Protein AF-A6UMQ8-F1 (afdb_monomer_lite)

Organism: Sinorhizobium medicae (strain WSM419) (NCBI:txid366394)

Structure (mmCIF, N/CA/C/O backbone):
data_AF-A6UMQ8-F1
#
_entry.id   AF-A6UMQ8-F1
#
loop_
_atom_site.group_PDB
_atom_site.id
_atom_site.type_symbol
_atom_site.label_atom_id
_atom_site.label_alt_id
_atom_site.label_comp_id
_atom_site.label_asym_id
_atom_site.label_entity_id
_atom_site.label_seq_id
_atom_site.pdbx_PDB_ins_code
_atom_site.Cartn_x
_atom_site.Cartn_y
_atom_site.Cartn_z
_atom_site.occupancy
_atom_site.B_iso_or_equiv
_atom_site.auth_seq_id
_atom_site.auth_comp_id
_atom_site.auth_asym_id
_atom_site.auth_atom_id
_atom_site.pdbx_PDB_model_num
ATOM 1 N N . MET A 1 1 ? -40.513 19.766 42.678 1.00 41.03 1 MET A N 1
ATOM 2 C C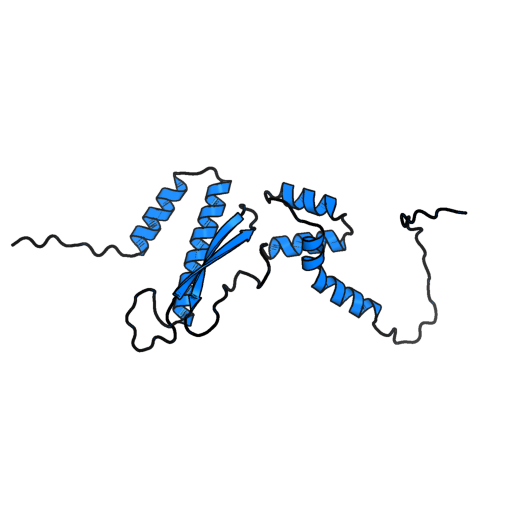A . MET A 1 1 ? -40.976 19.033 41.482 1.00 41.03 1 MET A CA 1
ATOM 3 C C . MET A 1 1 ? -40.539 19.818 40.256 1.00 41.03 1 MET A C 1
ATOM 5 O O . MET A 1 1 ? -41.278 20.696 39.882 1.00 41.03 1 MET A O 1
ATOM 9 N N . PHE A 1 2 ? -39.356 19.566 39.689 1.00 32.31 2 PHE A N 1
ATOM 10 C CA . PHE A 1 2 ? -38.999 19.948 38.309 1.00 32.31 2 PHE A CA 1
ATOM 11 C C . PHE A 1 2 ? -37.796 19.090 37.900 1.00 32.31 2 PHE A C 1
ATOM 13 O O . PHE A 1 2 ? -36.648 19.437 38.152 1.00 32.31 2 PHE A O 1
ATOM 20 N N . LYS A 1 3 ? -38.078 17.897 37.364 1.00 31.05 3 LYS A N 1
ATOM 21 C CA . LYS A 1 3 ? -37.085 17.093 36.647 1.00 31.05 3 LYS A CA 1
ATOM 22 C C . LYS A 1 3 ? -36.949 17.735 35.269 1.00 31.05 3 LYS A C 1
ATOM 24 O O . LYS A 1 3 ? -37.866 17.623 34.461 1.00 31.05 3 LYS A O 1
ATOM 29 N N . THR A 1 4 ? -35.869 18.466 35.022 1.00 39.69 4 THR A N 1
ATOM 30 C CA . THR A 1 4 ? -35.523 18.902 33.670 1.00 39.69 4 THR A CA 1
ATOM 31 C C . THR A 1 4 ? -35.149 17.667 32.860 1.00 39.69 4 THR A C 1
ATOM 33 O O . THR A 1 4 ? -34.233 16.925 33.211 1.00 39.69 4 THR A O 1
ATOM 36 N N . ASN A 1 5 ? -35.938 17.417 31.814 1.00 36.06 5 ASN A N 1
ATOM 37 C CA . ASN A 1 5 ? -35.711 16.378 30.822 1.00 36.06 5 ASN A CA 1
ATOM 38 C C . ASN A 1 5 ? -34.312 16.537 30.228 1.00 36.06 5 ASN A C 1
ATOM 40 O O . ASN A 1 5 ? -34.041 17.475 29.478 1.00 36.06 5 ASN A O 1
ATOM 44 N N . LEU A 1 6 ? -33.440 15.590 30.557 1.00 41.16 6 LEU A N 1
ATOM 45 C CA . LEU A 1 6 ? -32.254 15.300 29.778 1.00 41.16 6 LEU A CA 1
ATOM 46 C C . LEU A 1 6 ? -32.764 14.691 28.465 1.00 41.16 6 LEU A C 1
ATOM 48 O O . LEU A 1 6 ? -33.070 13.503 28.413 1.00 41.16 6 LEU A O 1
ATOM 52 N N . MET A 1 7 ? -32.958 15.526 27.438 1.00 42.22 7 MET A N 1
ATOM 53 C CA . MET A 1 7 ? -33.098 15.045 26.065 1.00 42.22 7 MET A CA 1
ATOM 54 C C . MET A 1 7 ? -31.885 14.157 25.785 1.00 42.22 7 MET A C 1
ATOM 56 O O . MET A 1 7 ? -30.755 14.640 25.712 1.00 42.22 7 MET A O 1
ATOM 60 N N . GLU A 1 8 ? -32.138 12.860 25.684 1.00 49.75 8 GLU A N 1
ATOM 61 C CA . GLU A 1 8 ? -31.183 11.841 25.285 1.00 49.75 8 GLU A CA 1
ATOM 62 C C . GLU A 1 8 ? -30.726 12.185 23.859 1.00 49.75 8 GLU A C 1
ATOM 64 O O . GLU A 1 8 ? -31.443 11.975 22.878 1.00 49.75 8 GLU A O 1
ATOM 69 N N . ARG A 1 9 ? -29.575 12.861 23.748 1.00 47.88 9 ARG A N 1
ATOM 70 C CA . ARG A 1 9 ? -28.989 13.219 22.456 1.00 47.88 9 ARG A CA 1
ATOM 71 C C . ARG A 1 9 ? -28.633 11.922 21.743 1.00 47.88 9 ARG A C 1
ATOM 73 O O . ARG A 1 9 ? -27.811 11.148 22.220 1.00 47.88 9 ARG A O 1
ATOM 80 N N . SER A 1 10 ? -29.298 11.675 20.621 1.00 45.91 10 SER A N 1
ATOM 81 C CA . SER A 1 10 ? -28.979 10.547 19.752 1.00 45.91 10 SER A CA 1
ATOM 82 C C . SER A 1 10 ? -27.598 10.754 19.112 1.00 45.91 10 SER A C 1
ATOM 84 O O . SER A 1 10 ? -27.286 11.884 18.733 1.00 45.91 10 SER A O 1
ATOM 86 N N . PRO A 1 11 ? -26.796 9.689 18.926 1.00 56.69 11 PRO A N 1
ATOM 87 C CA . PRO A 1 11 ? -25.438 9.781 18.375 1.00 56.69 11 PRO A CA 1
ATOM 88 C C . PRO A 1 11 ? -25.398 10.478 17.005 1.00 56.69 11 PRO A C 1
ATOM 90 O O . PRO A 1 11 ? -24.512 11.282 16.748 1.00 56.69 11 PRO A O 1
ATOM 93 N N . MET A 1 12 ? -26.440 10.303 16.183 1.00 46.72 12 MET A N 1
ATOM 94 C CA . MET A 1 12 ? -26.556 10.952 14.870 1.00 46.72 12 MET A CA 1
ATOM 95 C C . MET A 1 12 ? -26.588 12.490 14.919 1.00 46.72 12 MET A C 1
ATOM 97 O O . MET A 1 12 ? -26.243 13.147 13.937 1.00 46.72 12 MET A O 1
ATOM 101 N N . THR A 1 13 ? -27.035 13.083 16.029 1.00 56.47 13 THR A N 1
ATOM 102 C CA . THR A 1 13 ? -27.134 14.542 16.168 1.00 56.47 13 THR A CA 1
ATOM 103 C C . THR A 1 13 ? -25.784 15.160 16.528 1.00 56.47 13 THR A C 1
ATOM 105 O O . THR A 1 13 ? -25.463 16.237 16.028 1.00 56.47 13 THR A O 1
ATOM 108 N N . ASP A 1 14 ? -24.985 14.464 17.341 1.00 59.19 14 ASP A N 1
ATOM 109 C CA . ASP A 1 14 ? -23.594 14.843 17.611 1.00 59.19 14 ASP A CA 1
ATOM 110 C C . ASP A 1 14 ? -22.715 14.596 16.372 1.00 59.19 14 ASP A C 1
ATOM 112 O O . ASP A 1 14 ? -21.892 15.447 16.037 1.00 59.19 14 ASP A O 1
ATOM 116 N N . ASP A 1 15 ? -22.977 13.527 15.610 1.00 58.38 15 ASP A N 1
ATOM 117 C CA . ASP A 1 15 ? -22.305 13.249 14.332 1.00 58.38 15 ASP A CA 1
ATOM 118 C C . ASP A 1 15 ? -22.531 14.385 13.312 1.00 58.38 15 ASP A C 1
ATOM 120 O O . ASP A 1 15 ? -21.583 14.892 12.712 1.00 58.38 15 ASP A O 1
ATOM 124 N N . MET A 1 16 ? -23.778 14.850 13.143 1.00 55.59 16 MET A N 1
ATOM 125 C CA . MET A 1 16 ? -24.095 15.967 12.237 1.00 55.59 16 MET A CA 1
ATOM 126 C C . MET A 1 16 ? -23.517 17.310 12.700 1.00 55.59 16 MET A C 1
ATOM 128 O O . MET A 1 16 ? -23.136 18.132 11.863 1.00 55.59 16 MET A O 1
ATOM 132 N N . MET A 1 17 ? -23.467 17.553 14.012 1.00 54.94 17 MET A N 1
ATOM 133 C CA . MET A 1 17 ? -22.842 18.752 14.581 1.00 54.94 17 MET A CA 1
ATOM 134 C C . MET A 1 17 ? -21.330 18.754 14.332 1.00 54.94 17 MET A C 1
ATOM 136 O O . MET A 1 17 ? -20.779 19.791 13.966 1.00 54.94 17 MET A O 1
ATOM 140 N N . ASN A 1 18 ? -20.677 17.595 14.452 1.00 65.81 18 ASN A N 1
ATOM 141 C CA . ASN A 1 18 ? -19.245 17.464 14.213 1.00 65.81 18 ASN A CA 1
ATOM 142 C C . ASN A 1 18 ? -18.907 17.710 12.733 1.00 65.81 18 ASN A C 1
ATOM 144 O O . ASN A 1 18 ? -18.080 18.566 12.429 1.00 65.81 18 ASN A O 1
ATOM 148 N N . VAL A 1 19 ? -19.639 17.076 11.808 1.00 59.88 19 VAL A N 1
ATOM 149 C CA . VAL A 1 19 ? -19.442 17.242 10.353 1.00 59.88 19 VAL A CA 1
ATOM 150 C C . VAL A 1 19 ? -19.621 18.703 9.922 1.00 59.88 19 VAL A C 1
ATOM 152 O O . VAL A 1 19 ? -18.817 19.221 9.151 1.00 59.88 19 VAL A O 1
ATOM 155 N N . ARG A 1 20 ? -20.640 19.402 10.444 1.00 57.81 20 ARG A N 1
ATOM 156 C CA . ARG A 1 20 ? -20.842 20.834 10.152 1.00 57.81 20 ARG A CA 1
ATOM 157 C C . ARG A 1 20 ? -19.712 21.705 10.690 1.00 57.81 20 ARG A C 1
ATOM 159 O O . ARG A 1 20 ? -19.273 22.610 9.993 1.00 57.81 20 ARG A O 1
ATOM 166 N N . SER A 1 21 ? -19.226 21.414 11.895 1.00 58.22 21 SER A N 1
ATOM 167 C CA . SER A 1 21 ? -18.123 22.170 12.493 1.00 58.22 21 SER A CA 1
ATOM 168 C C . SER A 1 21 ? -16.776 21.962 11.787 1.00 58.22 21 SER A C 1
ATOM 170 O O . SER A 1 21 ? -15.935 22.857 11.837 1.00 58.22 21 SER A O 1
ATOM 172 N N . LEU A 1 22 ? -16.585 20.815 11.117 1.00 56.56 22 LEU A N 1
ATOM 173 C CA . LEU A 1 22 ? -15.415 20.535 10.277 1.00 56.56 22 LEU A CA 1
ATOM 174 C C . LEU A 1 22 ? -15.454 21.330 8.964 1.00 56.56 22 LEU A C 1
ATOM 176 O O . LEU A 1 22 ? -14.465 21.955 8.597 1.00 56.56 22 LEU A O 1
ATOM 180 N N . VAL A 1 23 ? -16.610 21.369 8.290 1.00 58.66 23 VAL A N 1
ATOM 181 C CA . VAL A 1 23 ? -16.787 22.095 7.015 1.00 58.66 23 VAL A CA 1
ATOM 182 C C . VAL A 1 23 ? -16.525 23.601 7.155 1.00 58.66 23 VAL A C 1
ATOM 184 O O . VAL A 1 23 ? -16.115 24.248 6.198 1.00 58.66 23 VAL A O 1
ATOM 187 N N . GLU A 1 24 ? -16.726 24.172 8.343 1.00 55.97 24 GLU A N 1
ATOM 188 C CA . GLU A 1 24 ? -16.512 25.603 8.592 1.00 55.97 24 GLU A CA 1
ATOM 189 C C . GLU A 1 24 ? -15.041 25.994 8.855 1.00 55.97 24 GLU A C 1
ATOM 191 O O . GLU A 1 24 ? -14.761 27.190 8.955 1.00 55.97 24 GLU A O 1
ATOM 196 N N . LYS A 1 25 ? -14.095 25.044 8.993 1.00 53.75 25 LYS A N 1
ATOM 197 C CA . LYS A 1 25 ? -12.773 25.322 9.598 1.00 53.75 25 LYS A CA 1
ATOM 198 C C . LYS A 1 25 ? -11.512 25.148 8.742 1.00 53.75 25 LYS A C 1
ATOM 200 O O . LYS A 1 25 ? -10.464 25.576 9.226 1.00 53.75 25 LYS A O 1
ATOM 205 N N . SER A 1 26 ? -11.533 24.603 7.526 1.00 44.47 26 SER A N 1
ATOM 206 C CA . SER A 1 26 ? -10.271 24.225 6.855 1.00 44.47 26 SER A CA 1
ATOM 207 C C . SER A 1 26 ? -10.235 24.442 5.337 1.00 44.47 26 SER A C 1
ATOM 209 O O . SER A 1 26 ? -11.254 24.436 4.653 1.00 44.47 26 SER A O 1
ATOM 211 N N . ALA A 1 27 ? -9.018 24.675 4.824 1.00 56.78 27 ALA A N 1
ATOM 212 C CA . ALA A 1 27 ? -8.709 24.712 3.398 1.00 56.78 27 ALA A CA 1
ATOM 213 C C . ALA A 1 27 ? -8.973 23.335 2.760 1.00 56.78 27 ALA A C 1
ATOM 215 O O . ALA A 1 27 ? -8.752 22.307 3.398 1.00 56.78 27 ALA A O 1
ATOM 216 N N . ASP A 1 28 ? -9.415 23.322 1.499 1.00 59.81 28 ASP A N 1
ATOM 217 C CA . ASP A 1 28 ? -10.023 22.158 0.829 1.00 59.81 28 ASP A CA 1
ATOM 218 C C . ASP A 1 28 ? -9.246 20.829 0.952 1.00 59.81 28 ASP A C 1
ATOM 220 O O . ASP A 1 28 ? -9.859 19.765 1.004 1.00 59.81 28 ASP A O 1
ATOM 224 N N . ALA A 1 29 ? -7.909 20.859 1.009 1.00 58.72 29 ALA A N 1
ATOM 225 C CA . ALA A 1 29 ? -7.086 19.650 1.121 1.00 58.72 29 ALA A CA 1
ATOM 226 C C . ALA A 1 29 ? -7.122 19.017 2.527 1.00 58.72 29 ALA A C 1
ATOM 228 O O . ALA A 1 29 ? -7.304 17.804 2.641 1.00 58.72 29 ALA A O 1
ATOM 229 N N . ASP A 1 30 ? -7.025 19.829 3.585 1.00 67.38 30 ASP A N 1
ATOM 230 C CA . ASP A 1 30 ? -7.082 19.351 4.975 1.00 67.38 30 ASP A CA 1
ATOM 231 C C . ASP A 1 30 ? -8.490 18.844 5.313 1.00 67.38 30 ASP A C 1
ATOM 233 O O . ASP A 1 30 ? -8.648 17.815 5.971 1.00 67.38 30 ASP A O 1
ATOM 237 N N . LEU A 1 31 ? -9.523 19.501 4.770 1.00 73.56 31 LEU A N 1
ATOM 238 C CA . LEU A 1 31 ? -10.914 19.076 4.926 1.00 73.56 31 LEU A CA 1
ATOM 239 C C . LEU A 1 31 ? -11.145 17.662 4.372 1.00 73.56 31 LEU A C 1
ATOM 241 O O . LEU A 1 31 ? -11.809 16.844 5.010 1.00 73.56 31 LEU A O 1
ATOM 245 N N . LEU A 1 32 ? -10.588 17.344 3.199 1.00 76.00 32 LEU A N 1
ATOM 246 C CA . LEU A 1 32 ? -10.708 16.007 2.614 1.00 76.00 32 LEU A CA 1
ATOM 247 C C . LEU A 1 32 ? -10.000 14.946 3.463 1.00 76.00 32 LEU A C 1
ATOM 249 O O . LEU A 1 32 ? -10.563 13.868 3.665 1.00 76.00 32 LEU A O 1
ATOM 253 N N . GLY A 1 33 ? -8.805 15.243 3.979 1.00 76.38 33 GLY A N 1
ATOM 254 C CA . GLY A 1 33 ? -8.079 14.345 4.880 1.00 76.38 33 GLY A CA 1
ATOM 255 C C . GLY A 1 33 ? -8.873 14.041 6.153 1.00 76.38 33 GLY A C 1
ATOM 256 O O . GLY A 1 33 ? -9.045 12.876 6.519 1.00 76.38 33 GLY A O 1
ATOM 257 N N . GLU A 1 34 ? -9.444 15.072 6.777 1.00 78.75 34 GLU A N 1
ATOM 258 C CA . GLU A 1 34 ? -10.283 14.929 7.971 1.00 78.75 34 GLU A CA 1
ATOM 259 C C . GLU A 1 34 ? -11.588 14.167 7.687 1.00 78.75 34 GLU A C 1
ATOM 261 O O . GLU A 1 34 ? -11.971 13.284 8.458 1.00 78.75 34 GLU A O 1
ATOM 266 N N . MET A 1 35 ? -12.258 14.439 6.560 1.00 82.38 35 MET A N 1
ATOM 267 C CA . MET A 1 35 ? -13.468 13.713 6.148 1.00 82.38 35 MET A CA 1
ATOM 268 C C . MET A 1 35 ? -13.192 12.227 5.900 1.00 82.38 35 MET A C 1
ATOM 270 O O . MET A 1 35 ? -13.988 11.372 6.298 1.00 82.38 35 MET A O 1
ATOM 274 N N . ILE A 1 36 ? -12.066 11.911 5.253 1.00 84.25 36 ILE A N 1
ATOM 275 C CA . ILE A 1 36 ? -11.624 10.531 5.033 1.00 84.25 36 ILE A CA 1
ATOM 276 C C . ILE A 1 36 ? -11.321 9.859 6.375 1.00 84.25 36 ILE A C 1
ATOM 278 O O . ILE A 1 36 ? -11.761 8.728 6.589 1.00 84.25 36 ILE A O 1
ATOM 282 N N . GLY A 1 37 ? -10.636 10.552 7.289 1.00 85.12 37 GLY A N 1
ATOM 283 C CA . GLY A 1 37 ? -10.386 10.074 8.650 1.00 85.12 37 GLY A CA 1
ATOM 284 C C . GLY A 1 37 ? -11.679 9.745 9.395 1.00 85.12 37 GLY A C 1
ATOM 285 O O . GLY A 1 37 ? -11.842 8.628 9.883 1.00 85.12 37 GLY A O 1
ATOM 286 N N . PHE A 1 38 ? -12.647 10.664 9.386 1.00 85.19 38 PHE A N 1
ATOM 287 C CA . PHE A 1 38 ? -13.953 10.468 10.016 1.00 85.19 38 PHE A CA 1
ATOM 288 C C . PHE A 1 38 ? -14.719 9.274 9.423 1.00 85.19 38 PHE A C 1
ATOM 290 O O . PHE A 1 38 ? -15.238 8.423 10.152 1.00 85.19 38 PHE A O 1
ATOM 297 N N . ALA A 1 39 ? -14.762 9.163 8.092 1.00 85.62 39 ALA A N 1
ATOM 298 C CA . ALA A 1 39 ? -15.406 8.037 7.423 1.00 85.62 39 ALA A CA 1
ATOM 299 C C . ALA A 1 39 ? -14.711 6.702 7.749 1.00 85.62 39 ALA A C 1
ATOM 301 O O . ALA A 1 39 ? -15.386 5.699 8.001 1.00 85.62 39 ALA A O 1
ATOM 302 N N . ALA A 1 40 ? -13.375 6.687 7.786 1.00 86.69 40 ALA A N 1
ATOM 303 C CA . ALA A 1 40 ? -12.581 5.509 8.116 1.00 86.69 40 ALA A CA 1
ATOM 304 C C . ALA A 1 40 ? -12.807 5.054 9.564 1.00 86.69 40 ALA A C 1
ATOM 306 O O . ALA A 1 40 ? -13.023 3.863 9.799 1.00 86.69 40 ALA A O 1
ATOM 307 N N . GLU A 1 41 ? -12.819 5.976 10.531 1.00 87.38 41 GLU A N 1
ATOM 308 C CA . GLU A 1 41 ? -13.155 5.670 11.925 1.00 87.38 41 GLU A CA 1
ATOM 309 C C . GLU A 1 41 ? -14.543 5.042 12.035 1.00 87.38 41 GLU A C 1
ATOM 311 O O . GLU A 1 41 ? -14.706 3.993 12.666 1.00 87.38 41 GLU A O 1
ATOM 316 N N . ARG A 1 42 ? -15.534 5.608 11.340 1.00 85.88 42 ARG A N 1
ATOM 317 C CA . ARG A 1 42 ? -16.903 5.100 11.396 1.00 85.88 42 ARG A CA 1
ATOM 318 C C . ARG A 1 42 ? -17.052 3.715 10.773 1.00 85.88 42 ARG A C 1
ATOM 320 O O . ARG A 1 42 ? -17.737 2.856 11.332 1.00 85.88 42 ARG A O 1
ATOM 327 N N . LEU A 1 43 ? -16.394 3.475 9.641 1.00 87.69 43 LEU A N 1
ATOM 328 C CA . LEU A 1 43 ? -16.340 2.153 9.018 1.00 87.69 43 LEU A CA 1
ATOM 329 C C . LEU A 1 43 ? -15.691 1.129 9.953 1.00 87.69 43 LEU A C 1
ATOM 331 O O . LEU A 1 43 ? -16.238 0.040 10.135 1.00 87.69 43 LEU A O 1
ATOM 335 N N . MET A 1 44 ? -14.584 1.489 10.611 1.00 89.12 44 MET A N 1
ATOM 336 C CA . MET A 1 44 ? -13.939 0.615 11.594 1.00 89.12 44 MET A CA 1
ATOM 337 C C . MET A 1 44 ? -14.864 0.302 12.776 1.00 89.12 44 MET A C 1
ATOM 339 O O . MET A 1 44 ? -14.927 -0.841 13.229 1.00 89.12 44 MET A O 1
ATOM 343 N N . GLU A 1 45 ? -15.622 1.278 13.278 1.00 85.56 45 GLU A N 1
ATOM 344 C CA . GLU A 1 45 ? -16.579 1.040 14.361 1.00 85.56 45 GLU A CA 1
ATOM 345 C C . GLU A 1 45 ? -17.686 0.052 13.987 1.00 85.56 45 GLU A C 1
ATOM 347 O O . GLU A 1 45 ? -18.053 -0.786 14.822 1.00 85.56 45 GLU A O 1
ATOM 352 N N . LEU A 1 46 ? -18.196 0.148 12.755 1.00 86.06 46 LEU A N 1
ATOM 353 C CA . LEU A 1 46 ? -19.223 -0.741 12.212 1.00 86.06 46 LEU A CA 1
ATOM 354 C C . LEU A 1 46 ? -18.688 -2.160 12.015 1.00 86.06 46 LEU A C 1
ATOM 356 O O . LEU A 1 46 ? -19.308 -3.115 12.486 1.00 86.06 46 LEU A O 1
ATOM 360 N N . GLU A 1 47 ? -17.517 -2.306 11.391 1.00 86.44 47 GLU A N 1
ATOM 361 C CA . GLU A 1 47 ? -16.870 -3.608 11.201 1.00 86.44 47 GLU A CA 1
ATOM 362 C C . GLU A 1 47 ? -16.598 -4.300 12.540 1.00 86.44 47 GLU A C 1
ATOM 364 O O . GLU A 1 47 ? -16.924 -5.475 12.726 1.00 86.44 47 GLU A O 1
ATOM 369 N N . VAL A 1 48 ? -16.050 -3.562 13.510 1.00 86.88 48 VAL A N 1
ATOM 370 C CA . VAL A 1 48 ? -15.788 -4.102 14.845 1.00 86.88 48 VAL A CA 1
ATOM 371 C C . VAL A 1 48 ? -17.091 -4.418 15.566 1.00 86.88 48 VAL A C 1
ATOM 373 O O . VAL A 1 48 ? -17.159 -5.435 16.247 1.00 86.88 48 VAL A O 1
ATOM 376 N N . GLY A 1 49 ? -18.128 -3.588 15.424 1.00 83.75 49 GLY A N 1
ATOM 377 C CA . GLY A 1 49 ? -19.458 -3.852 15.976 1.00 83.75 49 GLY A CA 1
ATOM 378 C C . GLY A 1 49 ? -20.031 -5.182 15.486 1.00 83.75 49 GLY A C 1
ATOM 379 O O . GLY A 1 49 ? -20.465 -5.993 16.308 1.00 83.75 49 GLY A O 1
ATOM 380 N N . GLY A 1 50 ? -19.933 -5.440 14.178 1.00 83.12 50 GLY A N 1
ATOM 381 C CA . GLY A 1 50 ? -20.298 -6.717 13.565 1.00 83.12 50 GLY A CA 1
ATOM 382 C C . GLY A 1 50 ? -19.450 -7.883 14.080 1.00 83.12 50 GLY A C 1
ATOM 383 O O . GLY A 1 50 ? -19.995 -8.910 14.476 1.00 83.12 50 GLY A O 1
ATOM 384 N N . ALA A 1 51 ? -18.128 -7.709 14.170 1.00 81.38 51 ALA A N 1
ATOM 385 C CA . ALA A 1 51 ? -17.218 -8.746 14.661 1.00 81.38 51 ALA A CA 1
ATOM 386 C C . ALA A 1 51 ? -17.420 -9.084 16.151 1.00 81.38 51 ALA A C 1
ATOM 388 O O . ALA A 1 51 ? -17.266 -10.235 16.559 1.00 81.38 51 ALA A O 1
ATOM 389 N N . THR A 1 52 ? -17.756 -8.096 16.988 1.00 81.88 52 THR A N 1
ATOM 390 C CA . THR A 1 52 ? -17.998 -8.308 18.424 1.00 81.88 52 THR A CA 1
ATOM 391 C C . THR A 1 52 ? -19.440 -8.698 18.748 1.00 81.88 52 THR A C 1
ATOM 393 O O . THR A 1 52 ? -19.691 -9.162 19.864 1.00 81.88 52 THR A O 1
ATOM 396 N N . GLY A 1 53 ? -20.370 -8.515 17.803 1.00 80.44 53 GLY A N 1
ATOM 397 C CA . GLY A 1 53 ? -21.810 -8.732 17.989 1.00 80.44 53 GLY A CA 1
ATOM 398 C C . GLY A 1 53 ? -22.465 -7.737 18.955 1.00 80.44 53 GLY A C 1
ATOM 399 O O . GLY A 1 53 ? -23.487 -8.047 19.560 1.00 80.44 53 GLY A O 1
ATOM 400 N N . ALA A 1 54 ? -21.833 -6.582 19.180 1.00 79.75 54 ALA A N 1
ATOM 401 C CA . ALA A 1 54 ? -22.278 -5.566 20.134 1.00 79.75 54 ALA A CA 1
ATOM 402 C C . ALA A 1 54 ? -21.616 -4.214 19.840 1.00 79.75 54 ALA A C 1
ATOM 404 O O . ALA A 1 54 ? -20.442 -4.168 19.454 1.00 79.75 54 ALA A O 1
ATOM 405 N N . GLY A 1 55 ? -22.334 -3.122 20.098 1.00 75.81 55 GLY A N 1
ATOM 406 C CA . GLY A 1 55 ? -21.811 -1.764 20.013 1.00 75.81 55 GLY A CA 1
ATOM 407 C C . GLY A 1 55 ? -20.755 -1.449 21.077 1.00 75.81 55 GLY A C 1
ATOM 408 O O . GLY A 1 55 ? -20.524 -2.210 22.028 1.00 75.81 55 GLY A O 1
ATOM 409 N N . PHE A 1 56 ? -20.092 -0.300 20.921 1.00 72.25 56 PHE A N 1
ATOM 410 C CA . PHE A 1 56 ? -19.139 0.205 21.909 1.00 72.25 56 PHE A CA 1
ATOM 411 C C . PHE A 1 56 ? -19.846 0.468 23.247 1.00 72.25 56 PHE A C 1
ATOM 413 O O . PHE A 1 56 ? -20.859 1.155 23.290 1.00 72.25 56 PHE A O 1
ATOM 420 N N . GLY A 1 57 ? -19.344 -0.108 24.344 1.00 72.88 57 GLY A N 1
ATOM 421 C CA . GLY A 1 57 ? -19.915 0.090 25.686 1.00 72.88 57 GLY A CA 1
ATOM 422 C C . GLY A 1 57 ? -21.260 -0.604 25.953 1.00 72.88 57 GLY A C 1
ATOM 423 O O . GLY A 1 57 ? -21.694 -0.653 27.101 1.00 72.88 57 GLY A O 1
ATOM 424 N N . GLU A 1 58 ? -21.888 -1.206 24.943 1.00 78.38 58 GLU A N 1
ATOM 425 C CA . GLU A 1 58 ? -23.171 -1.898 25.090 1.00 78.38 58 GLU A CA 1
ATOM 426 C C . GLU A 1 58 ? -23.036 -3.127 26.009 1.00 78.38 58 GLU A C 1
ATOM 428 O O . GLU A 1 58 ? -22.009 -3.806 26.009 1.00 78.38 58 GLU A O 1
ATOM 433 N N . LYS A 1 59 ? -24.040 -3.452 26.822 1.00 74.00 59 LYS A N 1
ATOM 434 C CA . LYS A 1 59 ? -24.030 -4.690 27.616 1.00 74.00 59 LYS A CA 1
ATOM 435 C C . LYS A 1 59 ? -24.875 -5.731 26.896 1.00 74.00 59 LYS A C 1
ATOM 437 O O . LYS A 1 59 ? -26.085 -5.752 27.064 1.00 74.00 59 LYS A O 1
ATOM 442 N N . SER A 1 60 ? -24.226 -6.590 26.111 1.00 77.31 60 SER A N 1
ATOM 443 C CA . SER A 1 60 ? -24.890 -7.701 25.425 1.00 77.31 60 SER A CA 1
ATOM 444 C C . SER A 1 60 ? -24.411 -9.044 25.987 1.00 77.31 60 SER A C 1
ATOM 446 O O . SER A 1 60 ? -23.197 -9.271 26.045 1.00 77.31 60 SER A O 1
ATOM 448 N N . PRO A 1 61 ? -25.327 -9.950 26.379 1.00 76.25 61 PRO A N 1
ATOM 449 C CA . PRO A 1 61 ? -24.973 -11.302 26.809 1.00 76.25 61 PRO A CA 1
ATOM 450 C C . PRO A 1 61 ? -24.441 -12.168 25.655 1.00 76.25 61 PRO A C 1
ATOM 452 O O . PRO A 1 61 ? -23.762 -13.156 25.910 1.00 76.25 61 PRO A O 1
ATOM 455 N N . MET A 1 62 ? -24.692 -11.779 24.398 1.00 77.62 62 MET A N 1
ATOM 456 C CA . MET A 1 62 ? -24.234 -12.486 23.193 1.00 77.62 62 MET A CA 1
ATOM 457 C C . MET A 1 62 ? -22.883 -11.962 22.666 1.00 77.62 62 MET A C 1
ATOM 459 O O . MET A 1 62 ? -22.455 -12.319 21.570 1.00 77.62 62 MET A O 1
ATOM 463 N N . ARG A 1 63 ? -22.200 -11.084 23.417 1.00 80.69 63 ARG A N 1
ATOM 464 C CA . ARG A 1 63 ? -20.932 -10.477 22.990 1.00 80.69 63 ARG A CA 1
ATOM 465 C C . ARG A 1 63 ? -19.829 -11.530 22.848 1.00 80.69 63 ARG A C 1
ATOM 467 O O . ARG A 1 63 ? -19.480 -12.212 23.808 1.00 80.69 63 ARG A O 1
ATOM 474 N N . LEU A 1 64 ? -19.195 -11.555 21.677 1.00 81.25 64 LEU A N 1
ATOM 475 C CA . LEU A 1 64 ? -18.136 -12.515 21.343 1.00 81.25 64 LEU A CA 1
ATOM 476 C C . LEU A 1 64 ? -16.744 -12.053 21.805 1.00 81.25 64 LEU A C 1
ATOM 478 O O . LEU A 1 64 ? -15.935 -12.853 22.278 1.00 81.25 64 LEU A O 1
ATOM 482 N N . ALA A 1 65 ? -16.457 -10.753 21.699 1.00 82.38 65 ALA A N 1
ATOM 483 C CA . ALA A 1 65 ? -15.167 -10.179 22.078 1.00 82.38 65 ALA A CA 1
ATOM 484 C C . ALA A 1 65 ? -15.303 -8.754 22.636 1.00 82.38 65 ALA A C 1
ATOM 486 O O . ALA A 1 65 ? -16.251 -8.030 22.342 1.00 82.38 65 ALA A O 1
ATOM 487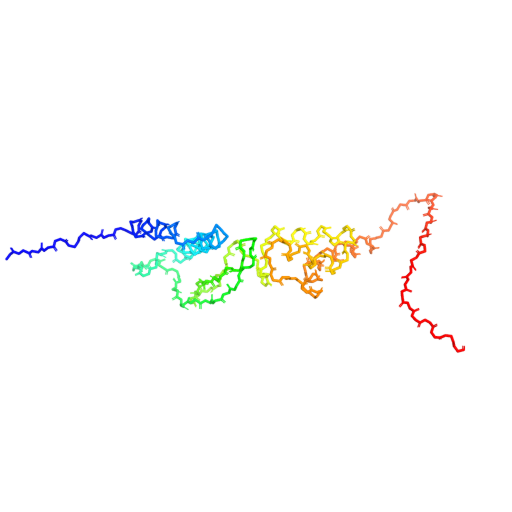 N N . GLN A 1 66 ? -14.337 -8.359 23.468 1.00 82.31 66 GLN A N 1
ATOM 488 C CA . GLN A 1 66 ? -14.240 -7.018 24.054 1.00 82.31 66 GLN A CA 1
ATOM 489 C C . GLN A 1 66 ? -13.143 -6.215 23.351 1.00 82.31 66 GLN A C 1
ATOM 491 O O . GLN A 1 66 ? -12.109 -6.777 22.979 1.00 82.31 66 GLN A O 1
ATOM 496 N N . ARG A 1 67 ? -13.340 -4.901 23.226 1.00 84.38 67 ARG A N 1
ATOM 497 C CA . ARG A 1 67 ? -12.338 -3.964 22.697 1.00 84.38 67 ARG A CA 1
ATOM 498 C C . ARG A 1 67 ? -11.308 -3.621 23.790 1.00 84.38 67 ARG A C 1
ATOM 500 O O . ARG A 1 67 ? -11.655 -3.586 24.969 1.00 84.38 67 ARG A O 1
ATOM 507 N N . ASN A 1 68 ? -10.044 -3.409 23.426 1.00 86.50 68 ASN A N 1
ATOM 508 C CA . ASN A 1 68 ? -8.933 -3.154 24.353 1.00 86.50 68 ASN A CA 1
ATOM 509 C C . ASN A 1 68 ? -8.014 -2.030 23.857 1.00 86.50 68 ASN A C 1
ATOM 511 O O . ASN A 1 68 ? -6.843 -2.252 23.545 1.00 86.50 68 ASN A O 1
ATOM 515 N N . GLY A 1 69 ? -8.573 -0.826 23.770 1.00 85.69 69 GLY A N 1
ATOM 516 C CA . GLY A 1 69 ? -7.864 0.350 23.277 1.00 85.69 69 GLY A CA 1
ATOM 517 C C . GLY A 1 69 ? -7.639 0.324 21.766 1.00 85.69 69 GLY A C 1
ATOM 518 O O . GLY A 1 69 ? -8.299 -0.418 21.033 1.00 85.69 69 GLY A O 1
ATOM 519 N N . TYR A 1 70 ? -6.691 1.144 21.321 1.00 87.56 70 TYR A N 1
ATOM 520 C CA . TYR A 1 70 ? -6.423 1.417 19.912 1.00 87.56 70 TYR A CA 1
ATOM 521 C C . TYR A 1 70 ? -4.938 1.194 19.586 1.00 87.56 70 TYR A C 1
ATOM 523 O O . TYR A 1 70 ? -4.087 1.106 20.482 1.00 87.56 70 TYR A O 1
ATOM 531 N N . ARG A 1 71 ? -4.626 1.005 18.303 1.00 87.94 71 ARG A N 1
ATOM 532 C CA . ARG A 1 71 ? -3.279 1.173 17.739 1.00 87.94 71 ARG A CA 1
ATOM 533 C C . ARG A 1 71 ? -3.317 2.345 16.772 1.00 87.94 71 ARG A C 1
ATOM 535 O O . ARG A 1 71 ? -4.185 2.365 15.903 1.00 87.94 71 ARG A O 1
ATOM 542 N N . ASP A 1 72 ? -2.358 3.241 16.913 1.00 87.56 72 ASP A N 1
ATOM 543 C CA . ASP A 1 72 ? -2.167 4.332 15.970 1.00 87.56 72 ASP A CA 1
ATOM 544 C C . ASP A 1 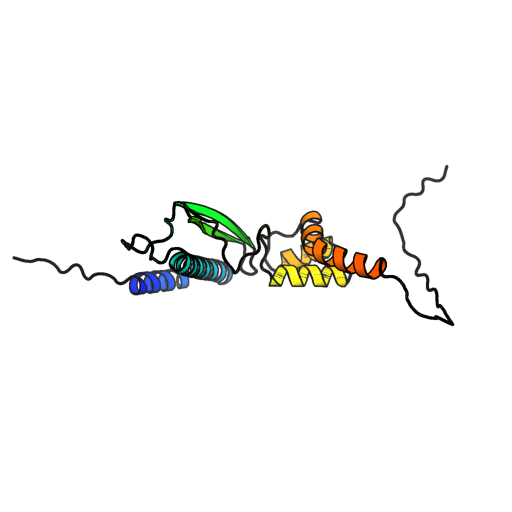72 ? -1.445 3.804 14.730 1.00 87.56 72 ASP A C 1
ATOM 546 O O . ASP A 1 72 ? -0.604 2.895 14.811 1.00 87.56 72 ASP A O 1
ATOM 550 N N . ARG A 1 73 ? -1.844 4.312 13.570 1.00 85.88 73 ARG A N 1
ATOM 551 C CA . ARG A 1 73 ? -1.244 3.969 12.290 1.00 85.88 73 ARG A CA 1
ATOM 552 C C . ARG A 1 73 ? -1.508 5.061 11.270 1.00 85.88 73 ARG A C 1
ATOM 554 O O . ARG A 1 73 ? -2.663 5.386 11.026 1.00 85.88 73 ARG A O 1
ATOM 561 N N . ASP A 1 74 ? -0.463 5.487 10.583 1.00 85.50 74 ASP A N 1
ATOM 562 C CA . ASP A 1 74 ? -0.611 6.458 9.504 1.00 85.50 74 ASP A CA 1
ATOM 563 C C . ASP A 1 74 ? -1.117 5.775 8.226 1.00 85.50 74 ASP A C 1
ATOM 565 O O . ASP A 1 74 ? -0.752 4.636 7.908 1.00 85.50 74 ASP A O 1
ATOM 569 N N . TRP A 1 75 ? -1.983 6.467 7.497 1.00 84.25 75 TRP A N 1
ATOM 570 C CA . TRP A 1 75 ? -2.513 6.038 6.213 1.00 84.25 75 TRP A CA 1
ATOM 571 C C . TRP A 1 75 ? -2.235 7.109 5.164 1.00 84.25 75 TRP A C 1
ATOM 573 O O . TRP A 1 75 ? -2.725 8.231 5.251 1.00 84.25 75 TRP A O 1
ATOM 583 N N . GLU A 1 76 ? -1.424 6.761 4.170 1.00 77.44 76 GLU A N 1
ATOM 584 C CA . GLU A 1 76 ? -1.051 7.659 3.083 1.00 77.44 76 GLU A CA 1
ATOM 585 C C . GLU A 1 76 ? -2.141 7.631 2.008 1.00 77.44 76 GLU A C 1
ATOM 587 O O . GLU A 1 76 ? -2.345 6.626 1.313 1.00 77.44 76 GLU A O 1
ATOM 592 N N . THR A 1 77 ? -2.843 8.755 1.873 1.00 75.12 77 THR A N 1
ATOM 593 C CA . THR A 1 77 ? -3.901 8.963 0.882 1.00 75.12 77 THR A CA 1
ATOM 594 C C . THR A 1 77 ? -3.564 10.146 -0.018 1.00 75.12 77 THR A C 1
ATOM 596 O O . THR A 1 77 ? -2.681 10.948 0.278 1.00 75.12 77 THR A O 1
ATOM 599 N N . ARG A 1 78 ? -4.280 10.285 -1.136 1.00 72.56 78 ARG A N 1
ATOM 600 C CA . ARG A 1 78 ? -4.121 11.440 -2.041 1.00 72.56 78 ARG A CA 1
ATOM 601 C C . ARG A 1 78 ? -4.499 12.780 -1.404 1.00 72.56 78 ARG A C 1
ATOM 603 O O . ARG A 1 78 ? -4.083 13.815 -1.903 1.00 72.56 78 ARG A O 1
ATOM 610 N N . ALA A 1 79 ? -5.280 12.761 -0.324 1.00 70.50 79 ALA A N 1
ATOM 611 C CA . ALA A 1 79 ? -5.614 13.949 0.459 1.00 70.50 79 ALA A CA 1
ATOM 612 C C . ALA A 1 79 ? -4.576 14.242 1.563 1.00 70.50 79 ALA A C 1
ATOM 614 O O . ALA A 1 79 ? -4.798 15.115 2.391 1.00 70.50 79 ALA A O 1
ATOM 615 N N . GLY A 1 80 ? -3.461 13.505 1.591 1.00 74.81 80 GLY A N 1
ATOM 616 C CA . GLY A 1 80 ? -2.430 13.599 2.618 1.00 74.81 80 GLY A CA 1
ATOM 617 C C . GLY A 1 80 ? -2.394 12.383 3.544 1.00 74.81 80 GLY A C 1
ATOM 618 O O . GLY A 1 80 ? -3.060 11.361 3.329 1.00 74.81 80 GLY A O 1
ATOM 619 N N . THR A 1 81 ? -1.564 12.489 4.577 1.00 81.12 81 THR A N 1
ATOM 620 C CA . THR A 1 81 ? -1.401 11.450 5.596 1.00 81.12 81 THR A CA 1
ATOM 621 C C . THR A 1 81 ? -2.501 11.576 6.644 1.00 81.12 81 THR A C 1
ATOM 623 O O . THR A 1 81 ? -2.606 12.596 7.316 1.00 81.12 81 THR A O 1
ATOM 626 N N . VAL A 1 82 ? -3.303 10.524 6.796 1.00 84.56 82 VAL A N 1
ATOM 627 C CA . VAL A 1 82 ? -4.388 10.439 7.778 1.00 84.56 82 VAL A CA 1
ATOM 628 C C . VAL A 1 82 ? -3.953 9.533 8.928 1.00 84.56 82 VAL A C 1
ATOM 630 O O . VAL A 1 82 ? -3.629 8.365 8.715 1.00 84.56 82 VAL A O 1
ATOM 633 N N . GLU A 1 83 ? -3.965 10.045 10.155 1.00 83.94 83 GLU A N 1
ATOM 634 C CA . GLU A 1 83 ? -3.706 9.243 11.355 1.00 83.94 83 GLU A CA 1
ATOM 635 C C . GLU A 1 83 ? -4.939 8.391 11.695 1.00 83.94 83 GLU A C 1
ATOM 637 O O . GLU A 1 83 ? -6.017 8.911 11.977 1.00 83.94 83 GLU A O 1
ATOM 642 N N . LEU A 1 84 ? -4.800 7.064 11.681 1.00 86.94 84 LEU A N 1
ATOM 643 C CA . LEU A 1 84 ? -5.882 6.130 11.995 1.00 86.94 84 LEU A CA 1
ATOM 644 C C . LEU A 1 84 ? -5.696 5.484 13.366 1.00 86.94 84 LEU A C 1
ATOM 646 O O . LEU A 1 84 ? -4.648 4.917 13.680 1.00 86.94 84 LEU A O 1
ATOM 650 N N . ARG A 1 85 ? -6.783 5.442 14.141 1.00 87.88 85 ARG A N 1
ATOM 651 C CA . ARG A 1 85 ? -6.864 4.734 15.426 1.00 87.88 85 ARG A CA 1
ATOM 652 C C . ARG A 1 85 ? -7.584 3.405 15.269 1.00 87.88 85 ARG A C 1
ATOM 654 O O . ARG A 1 85 ? -8.791 3.295 15.461 1.00 87.88 85 ARG A O 1
ATOM 661 N N . ILE A 1 86 ? -6.842 2.352 14.943 1.00 87.88 86 ILE A N 1
ATOM 662 C CA . ILE A 1 86 ? -7.439 1.039 14.686 1.00 87.88 86 ILE A CA 1
ATOM 663 C C . ILE A 1 86 ? -7.801 0.354 16.020 1.00 87.88 86 ILE A C 1
ATOM 665 O O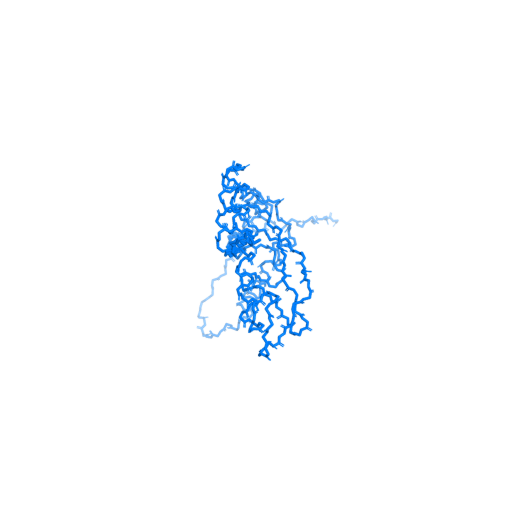 . ILE A 1 86 ? -6.913 0.145 16.857 1.00 87.88 86 ILE A O 1
ATOM 669 N N . PRO A 1 87 ? -9.062 -0.063 16.241 1.00 87.00 87 PRO A N 1
ATOM 670 C CA . PRO A 1 87 ? -9.470 -0.741 17.471 1.00 87.00 87 PRO A CA 1
ATOM 671 C C . PRO A 1 87 ? -8.757 -2.084 17.685 1.00 87.00 87 PRO A C 1
ATOM 673 O O . PRO A 1 87 ? -8.577 -2.876 16.758 1.00 87.00 87 PRO A O 1
ATOM 676 N N . LYS A 1 88 ? -8.388 -2.384 18.934 1.00 87.81 88 LYS A N 1
ATOM 677 C CA . LYS A 1 88 ? -7.834 -3.685 19.343 1.00 87.81 88 LYS A CA 1
ATOM 678 C C . LYS A 1 88 ? -8.922 -4.558 19.956 1.00 87.81 88 LYS A C 1
ATOM 680 O O . LYS A 1 88 ? -9.715 -4.082 20.765 1.00 87.81 88 LYS A O 1
ATOM 685 N N . LEU A 1 89 ? -8.919 -5.851 19.641 1.00 86.44 89 LEU A N 1
ATOM 686 C CA . LEU A 1 89 ? -9.785 -6.846 20.279 1.00 86.44 89 LEU A CA 1
ATOM 687 C C . LEU A 1 89 ? -9.005 -7.659 21.321 1.00 86.44 89 LEU A C 1
ATOM 689 O O . LEU A 1 89 ? -7.825 -7.938 21.141 1.00 86.44 89 LEU A O 1
ATOM 693 N N . ARG A 1 90 ? -9.663 -8.052 22.422 1.00 82.81 90 ARG A N 1
ATOM 694 C CA . ARG A 1 90 ? -9.086 -8.949 23.448 1.00 82.81 90 ARG A CA 1
ATOM 695 C C . ARG A 1 90 ? -8.957 -10.393 22.974 1.00 82.81 90 ARG A C 1
ATOM 697 O O . ARG A 1 90 ? -8.103 -11.120 23.468 1.00 82.81 90 ARG A O 1
ATOM 704 N N . LYS A 1 91 ? -9.852 -10.820 22.084 1.00 77.88 91 LYS A N 1
ATOM 705 C CA . LYS A 1 91 ? -9.870 -12.150 21.475 1.00 77.88 91 LYS A CA 1
ATOM 706 C C . LYS A 1 91 ? -10.013 -11.974 19.966 1.00 77.88 91 LYS A C 1
ATOM 708 O O . LYS A 1 91 ? -10.917 -11.266 19.532 1.00 77.88 91 LYS A O 1
ATOM 713 N N . GLY A 1 92 ? -9.125 -12.614 19.207 1.00 80.06 92 GLY A N 1
ATOM 714 C CA . GLY A 1 92 ? -9.028 -12.470 17.752 1.00 80.06 92 GLY A CA 1
ATOM 715 C C . GLY A 1 92 ? -8.182 -11.273 17.303 1.00 80.06 92 GLY A C 1
ATOM 716 O O . GLY A 1 92 ? -7.775 -10.435 18.106 1.00 80.06 92 GLY A O 1
ATOM 717 N N . SER A 1 93 ? -7.913 -11.207 16.000 1.00 80.12 93 SER A N 1
ATOM 718 C CA . SER A 1 93 ? -7.231 -10.087 15.347 1.00 80.12 93 SER A CA 1
ATOM 719 C C . SER A 1 93 ? -8.213 -9.331 14.458 1.00 80.12 93 SER A C 1
ATOM 721 O O . SER A 1 93 ? -8.815 -9.933 13.573 1.00 80.12 93 SER A O 1
ATOM 723 N N . TYR A 1 94 ? -8.347 -8.020 14.668 1.00 83.62 94 TYR A N 1
ATOM 724 C CA . TYR A 1 94 ? -9.096 -7.140 13.773 1.00 83.62 94 TYR A CA 1
ATOM 725 C C . TYR A 1 94 ? -8.140 -6.329 12.897 1.00 83.62 94 TYR A C 1
ATOM 727 O O . TYR A 1 94 ? -7.175 -5.723 13.382 1.00 83.62 94 TYR A O 1
ATOM 735 N N . PHE A 1 95 ? -8.425 -6.316 11.601 1.00 83.38 95 PHE A N 1
ATOM 736 C CA . PHE A 1 95 ? -7.735 -5.494 10.626 1.00 83.38 95 PHE A CA 1
ATOM 737 C C . PHE A 1 95 ? -8.771 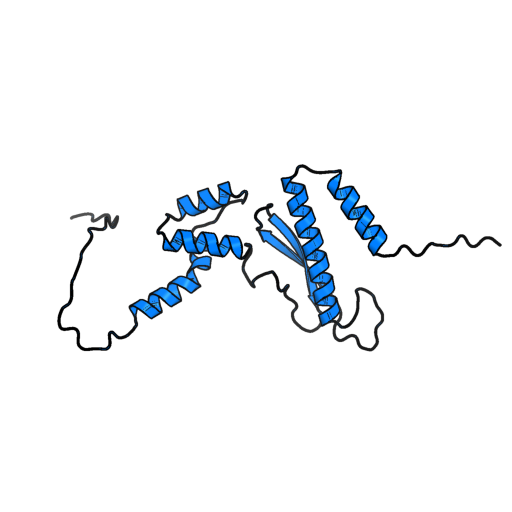-4.892 9.667 1.00 83.38 95 PHE A C 1
ATOM 739 O O . PHE A 1 95 ? -9.584 -5.663 9.156 1.00 83.38 95 PHE A O 1
ATOM 746 N N . PRO A 1 96 ? -8.767 -3.565 9.439 1.00 84.44 96 PRO A N 1
ATOM 747 C CA . PRO A 1 96 ? -9.765 -2.922 8.589 1.00 84.44 96 PRO A CA 1
ATOM 748 C C . PRO A 1 96 ? -9.704 -3.443 7.156 1.00 84.44 96 PRO A C 1
ATOM 750 O O . PRO A 1 96 ? -8.609 -3.604 6.615 1.00 84.44 96 PRO A O 1
ATOM 753 N N . SER A 1 97 ? -10.861 -3.671 6.532 1.00 82.88 97 SER A N 1
ATOM 754 C CA . SER A 1 97 ? -10.936 -4.265 5.186 1.00 82.88 97 SER A CA 1
ATOM 755 C C . SER A 1 97 ? -10.353 -3.377 4.077 1.00 82.88 97 SER A C 1
ATOM 757 O O . SER A 1 97 ? -9.841 -3.875 3.073 1.00 82.88 97 SER A O 1
ATOM 759 N N . PHE A 1 98 ? -10.402 -2.057 4.269 1.00 80.19 98 PHE A N 1
ATOM 760 C CA . PHE A 1 98 ? -9.904 -1.066 3.315 1.00 80.19 98 PHE A CA 1
ATOM 761 C C . PHE A 1 98 ? -8.379 -0.884 3.357 1.00 80.19 98 PHE A C 1
ATOM 763 O O . PHE A 1 98 ? -7.807 -0.321 2.424 1.00 80.19 98 PHE A O 1
ATOM 770 N N . LEU A 1 99 ? -7.708 -1.375 4.403 1.00 79.69 99 LEU A N 1
ATOM 771 C CA . LEU A 1 99 ? -6.251 -1.354 4.504 1.00 79.69 99 LEU A CA 1
ATOM 772 C C . LEU A 1 99 ? -5.669 -2.691 4.054 1.00 79.69 99 LEU A C 1
ATOM 774 O O . LEU A 1 99 ? -6.273 -3.748 4.226 1.00 79.69 99 LEU A O 1
ATOM 778 N N . GLU A 1 100 ? -4.429 -2.664 3.572 1.00 73.94 100 GLU A N 1
ATOM 779 C CA . GLU A 1 100 ? -3.639 -3.879 3.379 1.00 73.94 100 GLU A CA 1
ATOM 780 C C . GLU A 1 100 ? -2.646 -4.068 4.536 1.00 73.94 100 GLU A C 1
ATOM 782 O O . GLU A 1 100 ? -2.033 -3.098 5.018 1.00 73.94 100 GLU A O 1
ATOM 787 N N . PRO A 1 101 ? -2.472 -5.310 5.031 1.00 70.50 101 PRO A N 1
ATOM 788 C CA . PRO A 1 101 ? -1.441 -5.614 6.009 1.00 70.50 101 PRO A CA 1
ATOM 789 C C . PRO A 1 101 ? -0.074 -5.139 5.511 1.00 70.50 101 PRO A C 1
ATOM 791 O O . PRO A 1 101 ? 0.337 -5.466 4.404 1.00 70.50 101 PRO A O 1
ATOM 794 N N . ARG A 1 102 ? 0.644 -4.383 6.352 1.00 67.75 102 ARG A N 1
ATOM 795 C CA . ARG A 1 102 ? 2.000 -3.857 6.088 1.00 67.75 102 ARG A CA 1
ATOM 796 C C . ARG A 1 102 ? 2.123 -2.790 4.987 1.00 67.75 102 ARG A C 1
ATOM 798 O O . ARG A 1 102 ? 3.238 -2.328 4.769 1.00 67.75 102 ARG A O 1
ATOM 805 N N . ARG A 1 103 ? 1.033 -2.334 4.355 1.00 71.69 103 ARG A N 1
ATOM 806 C CA . ARG A 1 103 ? 1.071 -1.218 3.385 1.00 71.69 103 ARG A CA 1
ATOM 807 C C . ARG A 1 103 ? 0.478 0.062 3.957 1.00 71.69 103 ARG A C 1
ATOM 809 O O . ARG A 1 103 ? -0.575 0.011 4.591 1.00 71.69 103 ARG A O 1
ATOM 816 N N . MET A 1 104 ? 1.201 1.167 3.785 1.00 69.00 104 MET A N 1
ATOM 817 C CA . MET A 1 104 ? 0.803 2.505 4.246 1.00 69.00 104 MET A CA 1
ATOM 818 C C . MET A 1 104 ? -0.007 3.249 3.184 1.00 69.00 104 MET A C 1
ATOM 820 O O . MET A 1 104 ? -0.887 4.018 3.538 1.00 69.00 104 MET A O 1
ATOM 824 N N . ALA A 1 105 ? 0.250 2.972 1.907 1.00 72.75 105 ALA A N 1
ATOM 825 C CA . ALA A 1 105 ? -0.402 3.617 0.779 1.00 72.75 105 ALA A CA 1
ATOM 826 C C . ALA A 1 105 ? -1.791 3.045 0.460 1.00 72.75 105 ALA A C 1
ATOM 828 O O . ALA A 1 105 ? -2.034 1.840 0.577 1.00 72.75 105 ALA A O 1
ATOM 829 N N . GLU A 1 106 ? -2.677 3.912 -0.031 1.00 75.44 106 GLU A N 1
ATOM 830 C CA . GLU A 1 106 ? -3.910 3.535 -0.730 1.00 75.44 106 GLU A CA 1
ATOM 831 C C . GLU A 1 106 ? -3.626 2.547 -1.889 1.00 75.44 106 GLU A C 1
ATOM 833 O O . GLU A 1 106 ? -2.615 2.641 -2.595 1.00 75.44 106 GLU A O 1
ATOM 838 N N . LYS A 1 107 ? -4.549 1.605 -2.137 1.00 77.25 107 LYS A N 1
ATOM 839 C CA . LYS A 1 107 ? -4.424 0.618 -3.229 1.00 77.25 107 LYS A CA 1
ATOM 840 C C . LYS A 1 107 ? -4.279 1.269 -4.604 1.00 77.25 107 LYS A C 1
ATOM 842 O O . LYS A 1 107 ? -3.495 0.800 -5.424 1.00 77.25 107 LYS A O 1
ATOM 847 N N . ALA A 1 108 ? -5.006 2.362 -4.839 1.00 75.12 108 ALA A N 1
ATOM 848 C CA . ALA A 1 108 ? -4.933 3.111 -6.090 1.00 75.12 108 ALA A CA 1
ATOM 849 C C . ALA A 1 108 ? -3.521 3.668 -6.334 1.00 75.12 108 ALA A C 1
ATOM 851 O O . ALA A 1 108 ? -3.001 3.551 -7.440 1.00 75.12 108 ALA A O 1
ATOM 852 N N . LEU A 1 109 ? -2.866 4.192 -5.292 1.00 75.44 109 LEU A N 1
ATOM 853 C CA . LEU A 1 109 ? -1.488 4.673 -5.386 1.00 75.44 109 LEU A CA 1
ATOM 854 C C . LEU A 1 109 ? -0.522 3.528 -5.708 1.00 75.44 109 LEU A C 1
ATOM 856 O O . LEU A 1 109 ? 0.342 3.665 -6.572 1.00 75.44 109 LEU A O 1
ATOM 860 N N . THR A 1 110 ? -0.698 2.386 -5.041 1.00 79.31 110 THR A N 1
ATOM 861 C CA . THR A 1 110 ? 0.124 1.194 -5.288 1.00 79.31 110 THR A CA 1
ATOM 862 C C . THR A 1 110 ? 0.044 0.764 -6.753 1.00 79.31 110 THR A C 1
ATOM 864 O O . THR A 1 110 ? 1.079 0.520 -7.365 1.00 79.31 110 THR A O 1
ATOM 867 N N . ALA A 1 111 ? -1.157 0.748 -7.337 1.00 82.44 111 ALA A N 1
ATOM 868 C CA . ALA A 1 111 ? -1.356 0.394 -8.740 1.00 82.44 111 ALA A CA 1
ATOM 869 C C . ALA A 1 111 ? -0.677 1.381 -9.708 1.00 82.44 111 ALA A C 1
ATOM 871 O O . ALA A 1 111 ? -0.049 0.956 -10.673 1.00 82.44 111 ALA A O 1
ATOM 872 N N . VAL A 1 112 ? -0.743 2.690 -9.438 1.00 83.12 112 VAL A N 1
ATOM 873 C CA . VAL A 1 112 ? -0.069 3.710 -10.267 1.00 83.12 112 VAL A CA 1
ATOM 874 C C . VAL A 1 112 ? 1.452 3.548 -10.222 1.00 83.12 112 VAL A C 1
ATOM 876 O O . VAL A 1 112 ? 2.113 3.630 -11.255 1.00 83.12 112 VAL A O 1
ATOM 879 N N . ILE A 1 113 ? 2.014 3.282 -9.041 1.00 82.56 113 ILE A N 1
ATOM 880 C CA . ILE A 1 113 ? 3.457 3.052 -8.876 1.00 82.56 113 ILE A CA 1
ATOM 881 C C . ILE A 1 113 ? 3.892 1.780 -9.613 1.00 82.56 113 ILE A C 1
ATOM 883 O O . ILE A 1 113 ? 4.925 1.776 -10.280 1.00 82.56 113 ILE A O 1
ATOM 887 N N . GLN A 1 114 ? 3.096 0.715 -9.511 1.00 83.44 114 GLN A N 1
ATOM 888 C CA . GLN A 1 114 ? 3.326 -0.541 -10.221 1.00 83.44 114 GLN A CA 1
ATOM 889 C C . GLN A 1 114 ? 3.295 -0.356 -11.744 1.00 83.44 114 GLN A C 1
ATOM 891 O O . GLN A 1 114 ? 4.187 -0.844 -12.433 1.00 83.44 114 GLN A O 1
ATOM 896 N N . GLU A 1 115 ? 2.323 0.391 -12.270 1.00 85.19 115 GLU A N 1
ATOM 897 C CA . GLU A 1 115 ? 2.247 0.701 -13.701 1.00 85.19 115 GLU A CA 1
ATOM 898 C C . GLU A 1 115 ? 3.460 1.521 -14.158 1.00 85.19 115 GLU A C 1
ATOM 900 O O . GLU A 1 115 ? 4.110 1.178 -15.141 1.00 85.19 115 GLU A O 1
ATOM 905 N N . ALA A 1 116 ? 3.840 2.556 -13.403 1.00 85.56 116 ALA A N 1
ATOM 906 C CA . ALA A 1 116 ? 5.029 3.353 -13.700 1.00 85.56 116 ALA A CA 1
ATOM 907 C C . ALA A 1 116 ? 6.310 2.499 -13.747 1.00 85.56 116 ALA A C 1
ATOM 909 O O . ALA A 1 116 ? 7.177 2.723 -14.594 1.00 85.56 116 ALA A O 1
ATOM 910 N N . TYR A 1 117 ? 6.416 1.498 -12.868 1.00 83.81 117 TYR A N 1
ATOM 911 C CA . TYR A 1 117 ? 7.523 0.546 -12.868 1.00 83.81 117 TYR A CA 1
ATOM 912 C C . TYR A 1 117 ? 7.531 -0.341 -14.122 1.00 83.81 117 TYR A C 1
ATOM 914 O O . TYR A 1 117 ? 8.580 -0.493 -14.746 1.00 83.81 117 TYR A O 1
ATOM 922 N N . ILE A 1 118 ? 6.371 -0.864 -14.539 1.00 84.38 118 ILE A N 1
ATOM 923 C CA . ILE A 1 118 ? 6.226 -1.666 -15.769 1.00 84.38 118 ILE A CA 1
ATOM 924 C C . ILE A 1 118 ? 6.620 -0.852 -17.009 1.00 84.38 118 ILE A C 1
ATOM 926 O O . ILE A 1 118 ? 7.292 -1.369 -17.899 1.00 84.38 118 ILE A O 1
ATOM 930 N N . GLN A 1 119 ? 6.266 0.434 -17.042 1.00 84.06 119 GLN A N 1
ATOM 931 C CA . GLN A 1 119 ? 6.641 1.360 -18.118 1.00 84.06 119 GLN A CA 1
ATOM 932 C C . GLN A 1 119 ? 8.136 1.747 -18.100 1.00 84.06 119 GLN A C 1
ATOM 934 O O . GLN A 1 119 ? 8.585 2.522 -18.944 1.00 84.06 119 GLN A O 1
ATOM 939 N N . GLY A 1 120 ? 8.926 1.241 -17.145 1.00 82.50 120 GLY A N 1
ATOM 940 C CA . GLY A 1 120 ? 10.362 1.511 -17.049 1.00 82.50 120 GLY A CA 1
ATOM 941 C C . GLY A 1 120 ? 10.698 2.921 -16.559 1.00 82.50 120 GLY A C 1
ATOM 942 O O . GLY A 1 120 ? 11.809 3.408 -16.784 1.00 82.50 120 GLY A O 1
ATOM 943 N N . ILE A 1 121 ? 9.760 3.599 -15.888 1.00 84.38 121 ILE A N 1
ATOM 944 C CA . ILE A 1 121 ? 10.000 4.931 -15.332 1.00 84.38 121 ILE A CA 1
ATOM 945 C C . ILE A 1 121 ? 11.024 4.814 -14.198 1.00 84.38 121 ILE A C 1
ATOM 947 O O . ILE A 1 121 ? 10.897 3.997 -13.285 1.00 84.38 121 ILE A O 1
ATOM 951 N N . ALA A 1 122 ? 12.062 5.653 -14.239 1.00 80.38 122 ALA A N 1
ATOM 952 C CA . ALA A 1 122 ? 13.108 5.647 -13.224 1.00 80.38 122 ALA A CA 1
ATOM 953 C C . ALA A 1 122 ? 12.519 5.893 -11.825 1.00 80.38 122 ALA A C 1
ATOM 955 O O . ALA A 1 122 ? 11.697 6.789 -11.644 1.00 80.38 122 ALA A O 1
ATOM 956 N N . THR A 1 123 ? 13.005 5.180 -10.801 1.00 80.69 123 THR A N 1
ATOM 957 C CA . THR A 1 123 ? 12.470 5.288 -9.426 1.00 80.69 123 THR A CA 1
ATOM 958 C C . THR A 1 123 ? 12.519 6.709 -8.860 1.00 80.69 123 THR A C 1
ATOM 960 O O . THR A 1 123 ? 11.701 7.062 -8.022 1.00 80.69 123 THR A O 1
ATOM 963 N N . ARG A 1 124 ? 13.462 7.537 -9.331 1.00 79.25 124 ARG A N 1
ATOM 964 C CA . ARG A 1 124 ? 13.537 8.969 -8.996 1.00 79.25 124 ARG A CA 1
ATOM 965 C C . ARG A 1 124 ? 12.366 9.772 -9.579 1.00 79.25 124 ARG A C 1
ATOM 967 O O . ARG A 1 124 ? 11.813 10.619 -8.904 1.00 79.25 124 ARG A O 1
ATOM 974 N N . SER A 1 125 ? 11.958 9.455 -10.805 1.00 81.69 125 SER A N 1
ATOM 975 C CA . SER A 1 125 ? 10.818 10.087 -11.473 1.00 81.69 125 SER A CA 1
ATOM 976 C C . SER A 1 125 ? 9.488 9.596 -10.900 1.00 81.69 125 SER A C 1
ATOM 978 O O . SER A 1 125 ? 8.520 10.347 -10.879 1.00 81.69 125 SER A O 1
ATOM 980 N N . VAL A 1 126 ? 9.447 8.362 -10.385 1.00 82.56 126 VAL A N 1
ATOM 981 C CA . VAL A 1 126 ? 8.315 7.868 -9.586 1.00 82.56 126 VAL A CA 1
ATOM 982 C C . VAL A 1 126 ? 8.189 8.653 -8.277 1.00 82.56 126 VAL A C 1
ATOM 984 O O . VAL A 1 126 ? 7.085 9.046 -7.918 1.00 82.56 126 VAL A O 1
ATOM 987 N N . ASP A 1 127 ? 9.300 8.929 -7.587 1.00 83.81 127 ASP A N 1
ATOM 988 C CA . ASP A 1 127 ? 9.301 9.771 -6.381 1.00 83.81 127 ASP A CA 1
ATOM 989 C C . ASP A 1 127 ? 8.797 11.194 -6.667 1.00 83.81 127 ASP A C 1
ATOM 991 O O . ASP A 1 127 ? 7.927 11.696 -5.955 1.00 83.81 127 ASP A O 1
ATOM 995 N N . ASP A 1 128 ? 9.247 11.807 -7.766 1.00 83.62 128 ASP A N 1
ATOM 996 C CA . ASP A 1 128 ? 8.746 13.115 -8.210 1.00 83.62 128 ASP A CA 1
ATOM 997 C C . ASP A 1 128 ? 7.232 13.087 -8.503 1.00 83.62 128 ASP A C 1
ATOM 999 O O . ASP A 1 128 ? 6.508 14.009 -8.122 1.00 83.62 128 ASP A O 1
ATOM 1003 N N . LEU A 1 129 ? 6.729 12.012 -9.124 1.00 80.19 129 LEU A N 1
ATOM 1004 C CA . LEU A 1 129 ? 5.301 11.816 -9.395 1.00 80.19 129 LEU A CA 1
ATOM 1005 C C . LEU A 1 129 ? 4.485 11.662 -8.102 1.00 80.19 129 LEU A C 1
ATOM 1007 O O . LEU A 1 129 ? 3.415 12.253 -7.975 1.00 80.19 129 LEU A O 1
ATOM 1011 N N . VAL A 1 130 ? 4.995 10.917 -7.120 1.00 80.50 130 VAL A N 1
ATOM 1012 C CA . VAL A 1 130 ? 4.344 10.756 -5.809 1.00 80.50 130 VAL A CA 1
ATOM 1013 C C . VAL A 1 130 ? 4.306 12.083 -5.045 1.00 80.50 130 VAL A C 1
ATOM 1015 O O . VAL A 1 130 ? 3.267 12.436 -4.486 1.00 80.50 130 VAL A O 1
ATOM 1018 N N . LYS A 1 131 ? 5.384 12.871 -5.093 1.00 82.25 131 LYS A N 1
ATOM 1019 C CA . LYS A 1 131 ? 5.418 14.228 -4.523 1.00 82.25 131 LYS A CA 1
ATOM 1020 C C . LYS A 1 131 ? 4.431 15.169 -5.206 1.00 82.25 131 LYS A C 1
ATOM 1022 O O . LYS A 1 131 ? 3.727 15.914 -4.529 1.00 82.25 131 LYS A O 1
ATOM 1027 N N . ALA A 1 132 ? 4.327 15.106 -6.534 1.00 79.50 132 ALA A N 1
ATOM 1028 C CA . ALA A 1 132 ? 3.366 15.902 -7.297 1.00 79.50 132 ALA A CA 1
ATOM 1029 C C . ALA A 1 132 ? 1.901 15.567 -6.954 1.00 79.50 132 ALA A C 1
ATOM 1031 O O . ALA A 1 132 ? 1.030 16.421 -7.096 1.00 79.50 132 ALA A O 1
ATOM 1032 N N . MET A 1 133 ? 1.629 14.355 -6.460 1.00 72.69 133 MET A N 1
ATOM 1033 C CA . MET A 1 133 ? 0.312 13.938 -5.966 1.00 72.69 133 MET A CA 1
ATOM 1034 C C . MET A 1 133 ? 0.040 14.333 -4.501 1.00 72.69 133 MET A C 1
ATOM 1036 O O . MET A 1 133 ? -0.950 13.879 -3.933 1.00 72.69 133 MET A O 1
ATOM 1040 N N . GLY A 1 134 ? 0.883 15.172 -3.887 1.00 66.88 134 GLY A N 1
ATOM 1041 C CA . GLY A 1 134 ? 0.655 15.717 -2.542 1.00 66.88 134 GLY A CA 1
ATOM 1042 C C . GLY A 1 134 ? 1.158 14.839 -1.394 1.00 66.88 134 GLY A C 1
ATOM 1043 O O . GLY A 1 134 ? 0.774 15.052 -0.247 1.00 66.88 134 GLY A O 1
ATOM 1044 N N . MET A 1 135 ? 2.013 13.854 -1.679 1.00 71.19 135 MET A N 1
ATOM 1045 C CA . MET A 1 135 ? 2.598 12.972 -0.665 1.00 71.19 135 MET A CA 1
ATOM 1046 C C . MET A 1 135 ? 4.041 13.365 -0.325 1.00 71.19 135 MET A C 1
ATOM 1048 O O . MET A 1 135 ? 4.714 14.065 -1.080 1.00 71.19 135 MET A O 1
ATOM 1052 N N . SER A 1 136 ? 4.549 12.877 0.810 1.00 72.62 136 SER A N 1
ATOM 1053 C CA . SER A 1 136 ? 5.918 13.144 1.287 1.00 72.62 136 SER A CA 1
ATOM 1054 C C . SER A 1 136 ? 7.020 12.528 0.406 1.00 72.62 136 SER A C 1
ATOM 1056 O O . SER A 1 136 ? 8.190 12.899 0.534 1.00 72.62 136 SER A O 1
ATOM 1058 N N . GLY A 1 137 ? 6.650 11.635 -0.517 1.00 76.56 137 GLY A N 1
ATOM 1059 C CA . GLY A 1 137 ? 7.537 10.954 -1.460 1.00 76.56 137 GLY A CA 1
ATOM 1060 C C . GLY A 1 137 ? 7.584 9.445 -1.237 1.00 76.56 137 GLY A C 1
ATOM 1061 O O . GLY A 1 137 ? 6.957 8.912 -0.323 1.00 76.56 137 GLY A O 1
ATOM 1062 N N . ILE A 1 138 ? 8.334 8.742 -2.086 1.00 78.69 138 ILE A N 1
ATOM 1063 C CA . ILE A 1 138 ? 8.540 7.297 -1.973 1.00 78.69 138 ILE A CA 1
ATOM 1064 C C . ILE A 1 138 ? 10.009 6.922 -2.162 1.00 78.69 138 ILE A C 1
ATOM 1066 O O . ILE A 1 138 ? 10.684 7.310 -3.114 1.00 78.69 138 ILE A O 1
ATOM 1070 N N . SER A 1 139 ? 10.528 6.112 -1.242 1.00 81.31 139 SER A N 1
ATOM 1071 C CA . SER A 1 139 ? 11.901 5.615 -1.330 1.00 81.31 139 SER A CA 1
ATOM 1072 C C . SER A 1 139 ? 12.043 4.477 -2.347 1.00 81.31 139 SER A C 1
ATOM 1074 O O . SER A 1 139 ? 11.121 3.692 -2.578 1.00 81.31 139 SER A O 1
ATOM 1076 N N . LYS A 1 140 ? 13.255 4.299 -2.891 1.00 80.75 140 LYS A N 1
ATOM 1077 C CA . LYS A 1 140 ? 13.589 3.184 -3.800 1.00 80.75 140 LYS A CA 1
ATOM 1078 C C . LYS A 1 140 ? 13.234 1.810 -3.209 1.00 80.75 140 LYS A C 1
ATOM 1080 O O . LYS A 1 140 ? 12.756 0.935 -3.926 1.00 80.75 140 LYS A O 1
ATOM 1085 N N . SER A 1 141 ? 13.454 1.617 -1.907 1.00 81.56 141 SER A N 1
ATOM 1086 C CA . SER A 1 141 ? 13.134 0.361 -1.220 1.00 81.56 141 SER A CA 1
ATOM 1087 C C . SER A 1 141 ? 11.627 0.157 -1.040 1.00 81.56 141 SER A C 1
ATOM 1089 O O . SER A 1 141 ? 11.167 -0.979 -1.109 1.00 81.56 141 SER A O 1
ATOM 1091 N N . GLN A 1 142 ? 10.841 1.225 -0.859 1.00 80.31 142 GLN A N 1
ATOM 1092 C CA . GLN A 1 142 ? 9.378 1.136 -0.871 1.00 80.31 142 GLN A CA 1
ATOM 1093 C C . GLN A 1 142 ? 8.848 0.777 -2.263 1.00 80.31 142 GLN A C 1
ATOM 1095 O O . GLN A 1 142 ? 8.031 -0.133 -2.354 1.00 80.31 142 GLN A O 1
ATOM 1100 N N . VAL A 1 143 ? 9.351 1.405 -3.334 1.00 82.12 143 VAL A N 1
ATOM 1101 C CA . VAL A 1 143 ? 8.958 1.060 -4.717 1.00 82.12 143 VAL A CA 1
ATOM 1102 C C . VAL A 1 143 ? 9.231 -0.416 -5.011 1.00 82.12 143 VAL A C 1
ATOM 1104 O O . VAL A 1 143 ? 8.348 -1.115 -5.501 1.00 82.12 143 VAL A O 1
ATOM 1107 N N . SER A 1 144 ? 10.414 -0.915 -4.633 1.00 83.06 144 SER A N 1
ATOM 1108 C CA . SER A 1 144 ? 10.770 -2.330 -4.798 1.00 83.06 144 SER A CA 1
ATOM 1109 C C . SER A 1 144 ? 9.774 -3.253 -4.090 1.00 83.06 144 SER A C 1
ATOM 1111 O O . SER A 1 144 ? 9.277 -4.183 -4.710 1.00 83.06 144 SER A O 1
ATOM 1113 N N . ARG A 1 145 ? 9.411 -2.964 -2.832 1.00 83.25 145 ARG A N 1
ATOM 1114 C CA . ARG A 1 145 ? 8.438 -3.772 -2.070 1.00 83.25 145 ARG A CA 1
ATOM 1115 C C . ARG A 1 145 ? 7.045 -3.781 -2.692 1.00 83.25 145 ARG A C 1
ATOM 1117 O O . ARG A 1 145 ? 6.344 -4.784 -2.610 1.00 83.25 145 ARG A O 1
ATOM 1124 N N . LEU A 1 146 ? 6.617 -2.665 -3.284 1.00 80.88 146 LEU A N 1
ATOM 1125 C CA . LEU A 1 146 ? 5.329 -2.594 -3.980 1.00 80.88 146 LEU A CA 1
ATOM 1126 C C . LEU A 1 146 ? 5.334 -3.430 -5.266 1.00 80.88 146 LEU A C 1
ATOM 1128 O O . LEU A 1 146 ? 4.284 -3.932 -5.661 1.00 80.88 146 LEU A O 1
ATOM 1132 N N . CYS A 1 147 ? 6.498 -3.610 -5.891 1.00 82.81 147 CYS A N 1
ATOM 1133 C CA . CYS A 1 147 ? 6.651 -4.354 -7.140 1.00 82.81 147 CYS A CA 1
ATOM 1134 C C . CYS A 1 147 ? 7.062 -5.825 -6.942 1.00 82.81 147 CYS A C 1
ATOM 1136 O O . CYS A 1 147 ? 7.036 -6.574 -7.912 1.00 82.81 147 CYS A O 1
ATOM 1138 N N . GLU A 1 148 ? 7.343 -6.281 -5.713 1.00 85.25 148 GLU A N 1
ATOM 1139 C CA . GLU A 1 148 ? 7.732 -7.677 -5.422 1.00 85.25 148 GLU A CA 1
ATOM 1140 C C . GLU A 1 148 ? 6.741 -8.705 -6.000 1.00 85.25 148 GLU A C 1
ATOM 1142 O O . GLU A 1 148 ? 7.139 -9.733 -6.546 1.00 85.25 148 GLU A O 1
ATOM 1147 N N . GLU A 1 149 ? 5.435 -8.427 -5.930 1.00 82.25 149 GLU A N 1
ATOM 1148 C CA . GLU A 1 149 ? 4.406 -9.307 -6.506 1.00 82.25 149 GLU A CA 1
ATOM 1149 C C . GLU A 1 149 ? 4.507 -9.421 -8.034 1.00 82.25 149 GLU A C 1
ATOM 1151 O O . GLU A 1 149 ? 4.180 -10.463 -8.609 1.00 82.25 149 GLU A O 1
ATOM 1156 N N . ILE A 1 150 ? 4.947 -8.351 -8.698 1.00 84.06 150 ILE A N 1
ATOM 1157 C CA . ILE A 1 150 ? 5.151 -8.312 -10.146 1.00 84.06 150 ILE A CA 1
ATOM 1158 C C . ILE A 1 150 ? 6.423 -9.075 -10.493 1.00 84.06 150 ILE A C 1
ATOM 1160 O O . ILE A 1 150 ? 6.385 -9.905 -11.398 1.00 84.06 150 ILE A O 1
ATOM 1164 N N . ASP A 1 151 ? 7.500 -8.882 -9.732 1.00 85.88 151 ASP A N 1
ATOM 1165 C CA . ASP A 1 151 ? 8.767 -9.592 -9.930 1.00 85.88 151 ASP A CA 1
ATOM 1166 C C . ASP A 1 151 ? 8.578 -11.112 -9.878 1.00 85.88 151 ASP A C 1
ATOM 1168 O O . ASP A 1 151 ? 9.137 -11.840 -10.699 1.00 85.88 151 ASP A O 1
ATOM 1172 N N . VAL A 1 152 ? 7.723 -11.609 -8.975 1.00 88.38 152 VAL A N 1
ATOM 1173 C CA . VAL A 1 152 ? 7.363 -13.036 -8.914 1.00 88.38 152 VAL A CA 1
ATOM 1174 C C . VAL A 1 152 ? 6.691 -13.501 -10.209 1.00 88.38 152 VAL A C 1
ATOM 1176 O O . VAL A 1 152 ? 7.032 -14.564 -10.728 1.00 88.38 152 VAL A O 1
ATOM 1179 N N . LYS A 1 153 ? 5.755 -12.717 -10.759 1.00 87.06 153 LYS A N 1
ATOM 1180 C CA . LYS A 1 153 ? 5.060 -13.052 -12.014 1.00 87.06 153 LYS A CA 1
ATOM 1181 C C . LYS A 1 153 ? 5.995 -12.990 -13.220 1.00 87.06 153 LYS A C 1
ATOM 1183 O O . LYS A 1 153 ? 5.938 -13.874 -14.071 1.00 87.06 153 LYS A O 1
ATOM 1188 N N . VAL A 1 154 ? 6.858 -11.977 -13.280 1.00 88.00 154 VAL A N 1
ATOM 1189 C CA . VAL A 1 154 ? 7.869 -11.829 -14.335 1.00 88.00 154 VAL A CA 1
ATOM 1190 C C . VAL A 1 154 ? 8.837 -13.003 -14.291 1.00 88.00 154 VAL A C 1
ATOM 1192 O O . VAL A 1 154 ? 9.087 -13.628 -15.317 1.00 88.00 154 VAL A O 1
ATOM 1195 N N . LYS A 1 155 ? 9.322 -13.372 -13.103 1.00 90.00 155 LYS A N 1
ATOM 1196 C CA . LYS A 1 155 ? 10.205 -14.524 -12.941 1.00 90.00 155 LYS A CA 1
ATOM 1197 C C . LYS A 1 155 ? 9.525 -15.830 -13.351 1.00 90.00 155 LYS A C 1
ATOM 1199 O O . LYS A 1 155 ? 10.105 -16.594 -14.108 1.00 90.00 155 LYS A O 1
ATOM 1204 N N . ALA A 1 156 ? 8.277 -16.050 -12.937 1.00 91.19 156 ALA A N 1
ATOM 1205 C CA . ALA A 1 156 ? 7.509 -17.218 -13.366 1.00 91.19 156 ALA A CA 1
ATOM 1206 C C . ALA A 1 156 ? 7.318 -17.275 -14.894 1.00 91.19 156 ALA A C 1
ATOM 1208 O O . ALA A 1 156 ? 7.287 -18.359 -15.469 1.00 91.19 156 ALA A O 1
ATOM 1209 N N . PHE A 1 157 ? 7.201 -16.121 -15.558 1.00 88.81 157 PHE A N 1
ATOM 1210 C CA . PHE A 1 157 ? 7.135 -16.044 -17.016 1.00 88.81 157 PHE A CA 1
ATOM 1211 C C . PHE A 1 157 ? 8.478 -16.380 -17.681 1.00 88.81 157 PHE A C 1
ATOM 1213 O O . PHE A 1 157 ? 8.490 -17.124 -18.659 1.00 88.81 157 PHE A O 1
ATOM 1220 N N . LEU A 1 158 ? 9.588 -15.860 -17.145 1.00 89.31 158 LEU A N 1
ATOM 1221 C CA . LEU A 1 158 ? 10.944 -16.126 -17.640 1.00 89.31 158 LEU A CA 1
ATOM 1222 C C . LEU A 1 158 ? 11.364 -17.588 -17.443 1.00 89.31 158 LEU A C 1
ATOM 1224 O O . LEU A 1 158 ? 11.994 -18.162 -18.325 1.00 89.31 158 LEU A O 1
ATOM 1228 N N . ASP A 1 159 ? 10.983 -18.188 -16.316 1.00 92.44 159 ASP A N 1
ATOM 1229 C CA . ASP A 1 159 ? 11.315 -19.571 -15.962 1.00 92.44 159 ASP A CA 1
ATOM 1230 C C . ASP A 1 159 ? 10.378 -20.599 -16.631 1.00 92.44 159 ASP A C 1
ATOM 1232 O O . ASP A 1 159 ? 10.549 -21.807 -16.437 1.00 92.44 159 ASP A O 1
ATOM 1236 N N . ARG A 1 160 ? 9.363 -20.167 -17.400 1.00 93.19 160 ARG A N 1
ATOM 1237 C CA . ARG A 1 160 ? 8.419 -21.115 -18.008 1.00 93.19 160 ARG A CA 1
ATOM 1238 C C . ARG A 1 160 ? 9.122 -21.959 -19.083 1.00 93.19 160 ARG A C 1
ATOM 1240 O O . ARG A 1 160 ? 9.836 -21.401 -19.921 1.00 93.19 160 ARG A O 1
ATOM 1247 N N . PRO A 1 161 ? 8.869 -23.279 -19.136 1.00 89.19 161 PRO A N 1
ATOM 1248 C CA . PRO A 1 161 ? 9.381 -24.106 -20.217 1.00 89.19 161 PRO A CA 1
ATOM 1249 C C . PRO A 1 161 ? 8.788 -23.645 -21.552 1.00 89.19 161 PRO A C 1
ATOM 1251 O O . PRO A 1 161 ? 7.587 -23.394 -21.677 1.00 89.19 161 PRO A O 1
ATOM 1254 N N . ILE A 1 162 ? 9.649 -23.514 -22.557 1.00 85.50 162 ILE A N 1
ATOM 1255 C CA . ILE A 1 162 ? 9.233 -23.223 -23.926 1.00 85.50 162 ILE A CA 1
ATOM 1256 C C . ILE A 1 162 ? 8.847 -24.559 -24.562 1.00 85.50 162 ILE A C 1
ATOM 1258 O O . ILE A 1 162 ? 9.700 -25.307 -25.031 1.00 85.50 162 ILE A O 1
ATOM 1262 N N . GLU A 1 163 ? 7.561 -24.887 -24.515 1.00 87.00 163 GLU A N 1
ATOM 1263 C CA . GLU A 1 163 ? 7.010 -26.107 -25.107 1.00 87.00 163 GLU A CA 1
ATOM 1264 C C . GLU A 1 163 ? 6.605 -25.861 -26.571 1.00 87.00 163 GLU A C 1
ATOM 1266 O O . GLU A 1 163 ? 6.099 -24.790 -26.912 1.00 87.00 163 GLU A O 1
ATOM 1271 N N . GLY A 1 164 ? 6.829 -26.852 -27.440 1.00 84.75 164 GLY A N 1
ATOM 1272 C CA . GLY A 1 164 ? 6.457 -26.821 -28.861 1.00 84.75 164 GLY A CA 1
ATOM 1273 C C . GLY A 1 164 ? 7.642 -26.898 -29.828 1.00 84.75 164 GLY A C 1
ATOM 1274 O O . GLY A 1 164 ? 8.787 -26.648 -29.454 1.00 84.75 164 GLY A O 1
ATOM 1275 N N . ASP A 1 165 ? 7.346 -27.242 -31.083 1.00 85.75 165 ASP A N 1
ATOM 1276 C CA . ASP A 1 165 ? 8.317 -27.224 -32.179 1.00 85.75 165 ASP A CA 1
ATOM 1277 C C . ASP A 1 165 ? 8.385 -25.817 -32.783 1.00 85.75 165 ASP A C 1
ATOM 1279 O O . ASP A 1 165 ? 7.429 -25.336 -33.396 1.00 85.75 165 ASP A O 1
ATOM 1283 N N . TRP A 1 166 ? 9.530 -25.152 -32.616 1.00 87.75 166 TRP A N 1
ATOM 1284 C CA . TRP A 1 166 ? 9.777 -23.799 -33.118 1.00 87.75 166 TRP A CA 1
ATOM 1285 C C . TRP A 1 166 ? 10.728 -23.862 -34.322 1.00 87.75 166 TRP A C 1
ATOM 1287 O O . TRP A 1 166 ? 11.943 -23.922 -34.134 1.00 87.75 166 TRP A O 1
ATOM 1297 N N . PRO A 1 167 ? 10.220 -23.859 -35.571 1.00 89.50 167 PRO A N 1
ATOM 1298 C CA . PRO A 1 167 ? 11.060 -23.997 -36.765 1.00 89.50 167 PRO A CA 1
ATOM 1299 C C . PRO A 1 167 ? 11.974 -22.788 -37.019 1.00 89.50 167 PRO A C 1
ATOM 1301 O O . PRO A 1 167 ? 12.969 -22.917 -37.729 1.00 89.50 167 PRO A O 1
ATOM 1304 N N . TYR A 1 168 ? 11.662 -21.624 -36.437 1.00 89.62 168 TYR A N 1
ATOM 1305 C CA . TYR A 1 168 ? 12.451 -20.399 -36.565 1.00 89.62 168 TYR A CA 1
ATOM 1306 C C . TYR A 1 168 ? 12.482 -19.632 -35.238 1.00 89.62 168 TYR A C 1
ATOM 1308 O O . TYR A 1 168 ? 11.462 -19.523 -34.559 1.00 89.62 168 TYR A O 1
ATOM 1316 N N . ILE A 1 169 ? 13.645 -19.068 -34.900 1.00 90.56 169 ILE A N 1
ATOM 1317 C CA . ILE A 1 169 ? 13.863 -18.205 -33.731 1.00 90.56 169 ILE A CA 1
ATOM 1318 C C . ILE A 1 169 ? 14.514 -16.913 -34.219 1.00 90.56 169 ILE A C 1
ATOM 1320 O O . ILE A 1 169 ? 15.502 -16.956 -34.953 1.00 90.56 169 ILE A O 1
ATOM 1324 N N . TRP A 1 170 ? 13.968 -15.770 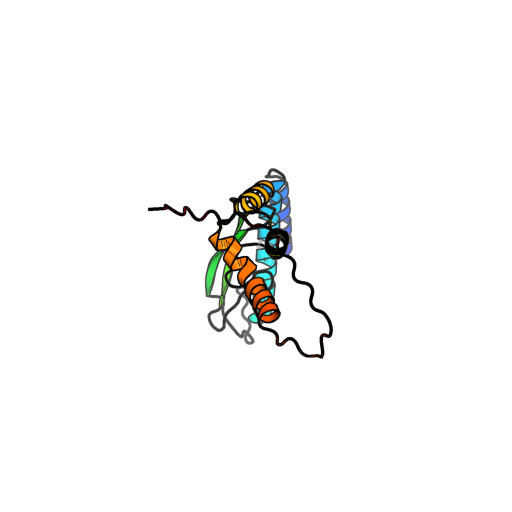-33.807 1.00 90.50 170 TRP A N 1
ATOM 1325 C CA . TRP A 1 170 ? 14.579 -14.466 -34.039 1.00 90.50 170 TRP A CA 1
ATOM 1326 C C . TRP A 1 170 ? 15.247 -13.982 -32.756 1.00 90.50 170 TRP A C 1
ATOM 1328 O O . TRP A 1 170 ? 14.623 -13.978 -31.696 1.00 90.50 170 TRP A O 1
ATOM 1338 N N . ILE A 1 171 ? 16.511 -13.580 -32.859 1.00 90.38 171 ILE A N 1
ATOM 1339 C CA . ILE A 1 171 ? 17.272 -13.007 -31.751 1.00 90.38 171 ILE A CA 1
ATOM 1340 C C . ILE A 1 171 ? 17.494 -11.539 -32.086 1.00 90.38 171 ILE A C 1
ATOM 1342 O O . ILE A 1 171 ? 18.067 -11.223 -33.127 1.00 90.38 171 ILE A O 1
ATOM 1346 N N . ASP A 1 172 ? 17.033 -10.660 -31.204 1.00 91.06 172 ASP A N 1
ATOM 1347 C CA . ASP A 1 172 ? 17.282 -9.226 -31.283 1.00 91.06 172 ASP A CA 1
ATOM 1348 C C . ASP A 1 172 ? 18.129 -8.781 -30.087 1.00 91.06 172 ASP A C 1
ATOM 1350 O O . ASP A 1 172 ? 18.036 -9.344 -28.993 1.00 91.06 172 ASP A O 1
ATOM 1354 N N . GLY A 1 173 ? 18.988 -7.794 -30.313 1.00 86.56 173 GLY A N 1
ATOM 1355 C CA . GLY A 1 173 ? 19.929 -7.282 -29.329 1.00 86.56 173 GLY A CA 1
ATOM 1356 C C . GLY A 1 173 ? 19.944 -5.764 -29.356 1.00 86.56 173 GLY A C 1
ATOM 1357 O O . GLY A 1 173 ? 20.454 -5.159 -30.295 1.00 86.56 173 GLY A O 1
ATOM 1358 N N . ALA A 1 174 ? 19.434 -5.146 -28.294 1.00 81.12 174 ALA A N 1
ATOM 1359 C CA . ALA A 1 174 ? 19.561 -3.712 -28.085 1.00 81.12 174 ALA A CA 1
ATOM 1360 C C . ALA A 1 174 ? 20.799 -3.428 -27.212 1.00 81.12 174 ALA A C 1
ATOM 1362 O O . ALA A 1 174 ? 20.921 -4.014 -26.131 1.00 81.12 174 ALA A O 1
ATOM 1363 N N . PRO A 1 175 ? 21.722 -2.539 -27.626 1.00 79.56 175 PRO A N 1
ATOM 1364 C CA . PRO A 1 175 ? 22.856 -2.163 -26.792 1.00 79.56 175 PRO A CA 1
ATOM 1365 C C . PRO A 1 175 ? 22.352 -1.436 -25.540 1.00 79.56 175 PRO A C 1
ATOM 1367 O O . PRO A 1 175 ? 21.781 -0.349 -25.628 1.00 79.56 175 PRO A O 1
ATOM 1370 N N . CYS A 1 176 ? 22.562 -2.027 -24.364 1.00 74.12 176 CYS A N 1
ATOM 1371 C CA . CYS A 1 176 ? 22.265 -1.390 -23.088 1.00 74.12 176 CYS A CA 1
ATOM 1372 C C . CYS A 1 176 ? 23.552 -0.822 -22.477 1.00 74.12 176 CYS A C 1
ATOM 1374 O O . CYS A 1 176 ? 24.557 -1.514 -22.319 1.00 74.12 176 CYS A O 1
ATOM 1376 N N . GLY A 1 177 ? 23.531 0.465 -22.132 1.00 66.00 177 GLY A N 1
ATOM 1377 C CA . GLY A 1 177 ? 24.602 1.094 -21.368 1.00 66.00 177 GLY A CA 1
ATOM 1378 C C . GLY A 1 177 ? 24.545 0.624 -19.918 1.00 66.00 177 GLY A C 1
ATOM 1379 O O . GLY A 1 177 ? 24.002 1.321 -19.064 1.00 66.00 177 GLY A O 1
ATOM 1380 N N . ALA A 1 178 ? 25.067 -0.565 -19.627 1.00 56.41 178 ALA A N 1
ATOM 1381 C CA . ALA A 1 178 ? 25.340 -0.951 -18.253 1.00 56.41 178 ALA A CA 1
ATOM 1382 C C . ALA A 1 178 ? 26.502 -0.075 -17.767 1.00 56.41 178 ALA A C 1
ATOM 1384 O O . ALA A 1 178 ? 27.607 -0.166 -18.295 1.00 56.41 178 ALA A O 1
ATOM 1385 N N . GLY A 1 179 ? 26.251 0.807 -16.796 1.00 48.84 179 GLY A N 1
ATOM 1386 C CA . GLY A 1 179 ? 27.261 1.662 -16.164 1.00 48.84 179 GLY A CA 1
ATOM 1387 C C . GLY A 1 179 ? 28.256 0.869 -15.312 1.00 48.84 179 GLY A C 1
ATOM 1388 O O . GLY A 1 179 ? 28.402 1.138 -14.124 1.00 48.84 179 GLY A O 1
ATOM 1389 N N . GLY A 1 180 ? 28.897 -0.143 -15.895 1.00 43.44 180 GLY A N 1
ATOM 1390 C CA . GLY A 1 180 ? 30.048 -0.819 -15.330 1.00 43.44 180 GLY A CA 1
ATOM 1391 C C . GLY A 1 180 ? 31.279 0.016 -15.636 1.00 43.44 180 GLY A C 1
ATOM 1392 O O . GLY A 1 180 ? 31.720 0.080 -16.781 1.00 43.44 180 GLY A O 1
ATOM 1393 N N . ALA A 1 181 ? 31.827 0.669 -14.615 1.00 41.16 181 ALA A N 1
ATOM 1394 C CA . ALA A 1 181 ? 33.191 1.166 -14.663 1.00 41.16 181 ALA A CA 1
ATOM 1395 C C . ALA A 1 181 ? 34.127 -0.043 -14.831 1.00 41.16 181 ALA A C 1
ATOM 1397 O O . ALA A 1 181 ? 34.513 -0.682 -13.856 1.00 41.16 181 ALA A O 1
ATOM 1398 N N . HIS A 1 182 ? 34.441 -0.397 -16.076 1.00 39.84 182 HIS A N 1
ATOM 1399 C CA . HIS A 1 182 ? 35.582 -1.247 -16.375 1.00 39.84 182 HIS A CA 1
ATOM 1400 C C . HIS A 1 182 ? 36.826 -0.365 -16.322 1.00 39.84 182 HIS A C 1
ATOM 1402 O O . HIS A 1 182 ? 37.182 0.310 -17.285 1.00 39.84 182 HIS A O 1
ATOM 1408 N N . GLU A 1 183 ? 37.453 -0.354 -15.151 1.00 38.34 183 GLU A N 1
ATOM 1409 C CA . GLU A 1 183 ? 38.857 -0.004 -14.998 1.00 38.34 183 GLU A CA 1
ATOM 1410 C C . GLU A 1 183 ? 39.663 -1.067 -15.762 1.00 38.34 183 GLU A C 1
ATOM 1412 O O . GLU A 1 183 ? 39.747 -2.227 -15.359 1.00 38.34 183 GLU A O 1
ATOM 1417 N N . LEU A 1 184 ? 40.135 -0.689 -16.951 1.00 39.59 184 LEU A N 1
ATOM 1418 C CA . LEU A 1 184 ? 41.087 -1.463 -17.738 1.00 39.59 184 LEU A CA 1
ATOM 1419 C C . LEU A 1 184 ? 42.476 -1.225 -17.137 1.00 39.59 184 LEU A C 1
ATOM 1421 O O . LEU A 1 184 ? 42.981 -0.102 -17.189 1.00 39.59 184 LEU A O 1
ATOM 1425 N N . ALA A 1 185 ? 43.054 -2.281 -16.568 1.00 34.06 185 ALA A N 1
ATOM 1426 C CA . ALA A 1 185 ? 44.491 -2.420 -16.349 1.00 34.06 185 ALA A CA 1
ATOM 1427 C C . ALA A 1 185 ? 45.095 -3.249 -17.488 1.00 34.06 185 ALA A C 1
ATOM 1429 O O . ALA A 1 185 ? 44.410 -4.199 -17.940 1.00 34.06 185 ALA A O 1
#

InterPro domains:
  IPR001207 Transposase, mutator type [PF00872] (11-173)
  IPR001207 Transposase, mutator type [PTHR33217] (25-173)

Sequence (185 aa):
MFKTNLMERSPMTDDMMNVRSLVEKSADADLLGEMIGFAAERLMELEVGGATGAGFGEKSPMRLAQRNGYRDRDWETRAGTVELRIPKLRKGSYFPSFLEPRRMAEKALTAVIQEAYIQGIATRSVDDLVKAMGMSGISKSQVSRLCEEIDVKVKAFLDRPIEGDWPYIWIDGAPCGAGGAHELA

pLDDT: mean 75.4, std 14.62, range [31.05, 93.19]

Radius of gyration: 25.81 Å; chains: 1; bounding box: 86×53×78 Å

Secondary structure (DSSP, 8-state):
----------HHHHHHHHHHHHHTT--HHHHHHHHHHHHHHHHHHHHHHHHHTS-TT---TT----EEEEEEEEEEETTEEEEEEEEEESSS----TTSPTT--B-HHHHHHHHHHHHTT--HHHHHHHHHHTTSS---HHHHHHHHHHHHHHHHHHHTS---S--S------------------

Foldseek 3Di:
DDDDDPPPDDPVNVVVVVLVVLVVDDDPLVSVLVVVQVVQQVQLQVVVCVVQVHHDPDDDPSGDWDWDFWDWDWAQELSGIHIHTHIHTPDDDDDRPQDDPPDRYGPVLLVVLLVCVVVVPDQVVNQVVCVVSVYPGDDPVRSCVSCVVVVVVVVCVVPDDPDDDDPDDDDDDDDDPPPDPPPDD